Protein AF-A0A972Q2R7-F1 (afdb_monomer_lite)

Radius of gyration: 28.54 Å; chains: 1; bounding box: 65×52×114 Å

Structure (mmCIF, N/CA/C/O backbone):
data_AF-A0A972Q2R7-F1
#
_entry.id   AF-A0A972Q2R7-F1
#
loop_
_atom_site.group_PDB
_atom_site.id
_atom_site.type_symbol
_atom_site.label_atom_id
_atom_site.label_alt_id
_atom_site.label_comp_id
_atom_site.label_asym_id
_atom_site.label_entity_id
_atom_site.label_seq_id
_atom_site.pdbx_PDB_ins_code
_atom_site.Cartn_x
_atom_site.Cartn_y
_atom_site.Cartn_z
_atom_site.occupancy
_atom_site.B_iso_or_equiv
_atom_site.auth_seq_id
_atom_site.auth_comp_id
_atom_site.auth_asym_id
_atom_site.auth_atom_id
_atom_site.pdbx_PDB_model_num
ATOM 1 N N . MET A 1 1 ? -13.730 -16.156 85.324 1.00 36.38 1 MET A N 1
ATOM 2 C CA . MET A 1 1 ? -12.549 -16.805 85.939 1.00 36.38 1 MET A CA 1
ATOM 3 C C . MET A 1 1 ? -11.917 -17.749 84.919 1.00 36.38 1 MET A C 1
ATOM 5 O O . MET A 1 1 ? -12.618 -18.626 84.447 1.00 36.38 1 MET A O 1
ATOM 9 N N . ARG A 1 2 ? -10.617 -17.535 84.641 1.00 36.34 2 ARG A N 1
ATOM 10 C CA . ARG A 1 2 ? -9.625 -18.345 83.882 1.00 36.34 2 ARG A CA 1
ATOM 11 C C . ARG A 1 2 ? -9.894 -18.537 82.370 1.00 36.34 2 ARG A C 1
ATOM 13 O O . ARG A 1 2 ? -10.833 -19.217 82.005 1.00 36.34 2 ARG A O 1
ATOM 20 N N . SER A 1 3 ? -9.210 -17.846 81.446 1.00 35.78 3 SER A N 1
ATOM 21 C CA . SER A 1 3 ? -7.762 -17.798 81.109 1.00 35.78 3 SER A CA 1
ATOM 22 C C . SER A 1 3 ? -7.240 -19.063 80.413 1.00 35.78 3 SER A C 1
ATOM 24 O O . SER A 1 3 ? -7.027 -20.071 81.086 1.00 35.78 3 SER A O 1
ATOM 26 N N . ARG A 1 4 ? -6.983 -18.960 79.093 1.00 36.56 4 ARG A N 1
ATOM 27 C CA . ARG A 1 4 ? -5.687 -19.225 78.419 1.00 36.56 4 ARG A CA 1
ATOM 28 C C . ARG A 1 4 ? -5.773 -18.981 76.894 1.00 36.56 4 ARG A C 1
ATOM 30 O O . ARG A 1 4 ? -6.536 -19.644 76.203 1.00 36.56 4 ARG A O 1
ATOM 37 N N . SER A 1 5 ? -4.949 -18.055 76.396 1.00 39.94 5 SER A N 1
ATOM 38 C CA . SER A 1 5 ? -4.517 -17.907 74.987 1.00 39.94 5 SER A CA 1
ATOM 39 C C . SER A 1 5 ? -3.279 -18.806 74.714 1.00 39.94 5 SER A C 1
ATOM 41 O O . SER A 1 5 ? -2.846 -19.507 75.631 1.00 39.94 5 SER A O 1
ATOM 43 N N . PRO A 1 6 ? -2.562 -18.684 73.576 1.00 49.84 6 PRO A N 1
ATOM 44 C CA . PRO A 1 6 ? -2.890 -19.106 72.209 1.00 49.84 6 PRO A CA 1
ATOM 45 C C . PRO A 1 6 ? -1.860 -20.143 71.674 1.00 49.84 6 PRO A C 1
ATOM 47 O O . PRO A 1 6 ? -0.812 -20.364 72.281 1.00 49.84 6 PRO A O 1
ATOM 50 N N . ARG A 1 7 ? -2.089 -20.746 70.498 1.00 35.91 7 ARG A N 1
ATOM 51 C CA . ARG A 1 7 ? -1.003 -21.364 69.709 1.00 35.91 7 ARG A CA 1
ATOM 52 C C . ARG A 1 7 ? -0.967 -20.793 68.298 1.00 35.91 7 ARG A C 1
ATOM 54 O O . ARG A 1 7 ? -1.804 -21.115 67.463 1.00 35.91 7 ARG A O 1
ATOM 61 N N . CYS A 1 8 ? 0.057 -19.975 68.069 1.00 33.12 8 CYS A N 1
ATOM 62 C CA . CYS A 1 8 ? 0.656 -19.743 66.764 1.00 33.12 8 CYS A CA 1
ATOM 63 C C . CYS A 1 8 ? 1.106 -21.076 66.152 1.00 33.12 8 CYS A C 1
ATOM 65 O O . CYS A 1 8 ? 1.781 -21.865 66.813 1.00 33.12 8 CYS A O 1
ATOM 67 N N . SER A 1 9 ? 0.827 -21.271 64.868 1.00 38.34 9 SER A N 1
ATOM 68 C CA . SER A 1 9 ? 1.716 -22.020 63.980 1.00 38.34 9 SER A CA 1
ATOM 69 C C . SER A 1 9 ? 1.922 -21.172 62.729 1.00 38.34 9 SER A C 1
ATOM 71 O O . SER A 1 9 ? 0.984 -20.762 62.055 1.00 38.34 9 SER A O 1
ATOM 73 N N . PHE A 1 10 ? 3.181 -20.800 62.547 1.00 38.72 10 PHE A N 1
ATOM 74 C CA . PHE A 1 10 ? 3.729 -19.984 61.477 1.00 38.72 10 PHE A CA 1
ATOM 75 C C . PHE A 1 10 ? 4.232 -20.924 60.370 1.00 38.72 10 PHE A C 1
ATOM 77 O O . PHE A 1 10 ? 4.633 -22.045 60.677 1.00 38.72 10 PHE A O 1
ATOM 84 N N . LEU A 1 11 ? 4.328 -20.385 59.147 1.00 35.09 11 LEU A N 1
ATOM 85 C CA . LEU A 1 11 ? 5.112 -20.847 57.982 1.00 35.09 11 LEU A CA 1
ATOM 86 C C . LEU A 1 11 ? 4.334 -21.511 56.834 1.00 35.09 11 LEU A C 1
ATOM 88 O O . LEU A 1 11 ? 4.452 -22.700 56.569 1.00 35.09 11 LEU A O 1
ATOM 92 N N . GLY A 1 12 ? 3.680 -20.661 56.043 1.00 33.25 12 GLY A N 1
ATOM 93 C CA . GLY A 1 12 ? 3.692 -20.772 54.585 1.00 33.25 12 GLY A CA 1
ATOM 94 C C . GLY A 1 12 ? 4.152 -19.431 54.015 1.00 33.25 12 GLY A C 1
ATOM 95 O O . GLY A 1 12 ? 3.334 -18.543 53.804 1.00 33.25 12 GLY A O 1
ATOM 96 N N . ARG A 1 13 ? 5.470 -19.235 53.866 1.00 33.75 13 ARG A N 1
ATOM 97 C CA . ARG A 1 13 ? 6.046 -18.073 53.166 1.00 33.75 13 ARG A CA 1
ATOM 98 C C . ARG A 1 13 ? 5.592 -18.132 51.703 1.00 33.75 13 ARG A C 1
ATOM 100 O O . ARG A 1 13 ? 6.104 -18.957 50.958 1.00 33.75 13 ARG A O 1
ATOM 107 N N . SER A 1 14 ? 4.681 -17.256 51.292 1.00 40.09 14 SER A N 1
ATOM 108 C CA . SER A 1 14 ? 4.545 -16.877 49.885 1.00 40.09 14 SER A CA 1
ATOM 109 C C . SER A 1 14 ? 5.755 -16.015 49.525 1.00 40.09 14 SER A C 1
ATOM 111 O O . SER A 1 14 ? 5.941 -14.932 50.085 1.00 40.09 14 SER A O 1
ATOM 113 N N . THR A 1 15 ? 6.628 -16.525 48.664 1.00 42.31 15 THR A N 1
ATOM 114 C CA . THR A 1 15 ? 7.752 -15.773 48.103 1.00 42.31 15 THR A CA 1
ATOM 115 C C . THR A 1 15 ? 7.242 -14.611 47.233 1.00 42.31 15 THR A C 1
ATOM 117 O O . THR A 1 15 ? 6.219 -14.778 46.571 1.00 42.31 15 THR A O 1
ATOM 120 N N . PRO A 1 16 ? 7.919 -13.446 47.187 1.00 40.03 16 PRO A N 1
ATOM 121 C CA . PRO A 1 16 ? 7.468 -12.271 46.427 1.00 40.03 16 PRO A CA 1
ATOM 122 C C . PRO A 1 16 ? 7.697 -12.339 44.903 1.00 40.03 16 PRO A C 1
ATOM 124 O O . PRO A 1 16 ? 7.623 -11.304 44.249 1.00 40.03 16 PRO A O 1
ATOM 127 N N . ASP A 1 17 ? 7.977 -13.514 44.331 1.00 37.59 17 ASP A N 1
ATOM 128 C CA . ASP A 1 17 ? 8.494 -13.639 42.954 1.00 37.59 17 ASP A CA 1
ATOM 129 C C . ASP A 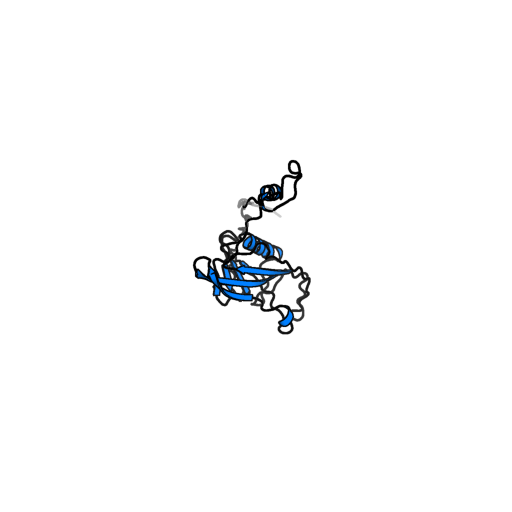1 17 ? 7.461 -14.069 41.895 1.00 37.59 17 ASP A C 1
ATOM 131 O O . ASP A 1 17 ? 7.791 -14.155 40.716 1.00 37.59 17 ASP A O 1
ATOM 135 N N . ASP A 1 18 ? 6.188 -14.254 42.253 1.00 39.09 18 ASP A N 1
ATOM 136 C CA . ASP A 1 18 ? 5.147 -14.667 41.289 1.00 39.09 18 ASP A CA 1
ATOM 137 C C . ASP A 1 18 ? 4.508 -13.503 40.500 1.00 39.09 18 ASP A C 1
ATOM 139 O O . ASP A 1 18 ? 3.507 -13.678 39.803 1.00 39.09 18 ASP A O 1
ATOM 143 N N . PHE A 1 19 ? 5.095 -12.301 40.554 1.00 40.66 19 PHE A N 1
ATOM 144 C CA . PHE A 1 19 ? 4.647 -11.136 39.779 1.00 40.66 19 PHE A CA 1
ATOM 145 C C . PHE A 1 19 ? 5.490 -10.883 38.520 1.00 40.66 19 PHE A C 1
ATOM 147 O O . PHE A 1 19 ? 5.598 -9.753 38.051 1.00 40.66 19 PHE A O 1
ATOM 154 N N . VAL A 1 20 ? 6.050 -11.926 37.905 1.00 44.12 20 VAL A N 1
ATOM 155 C CA . VAL A 1 20 ? 6.429 -11.838 36.489 1.00 44.12 20 VAL A CA 1
ATOM 156 C C . VAL A 1 20 ? 5.162 -12.083 35.682 1.00 44.12 20 VAL A C 1
ATOM 158 O O . VAL A 1 20 ? 4.867 -13.196 35.242 1.00 44.12 20 VAL A O 1
ATOM 161 N N . ARG A 1 21 ? 4.366 -11.016 35.519 1.00 42.62 21 ARG A N 1
ATOM 162 C CA . ARG A 1 21 ? 3.333 -10.964 34.485 1.00 42.62 21 ARG A CA 1
ATOM 163 C C . ARG A 1 21 ? 4.010 -11.364 33.184 1.00 42.62 21 ARG A C 1
ATOM 165 O O . ARG A 1 21 ? 4.831 -10.624 32.652 1.00 42.62 21 ARG A O 1
ATOM 172 N N . ARG A 1 22 ? 3.655 -12.552 32.697 1.00 37.41 22 ARG A N 1
ATOM 173 C CA . ARG A 1 22 ? 3.819 -12.930 31.302 1.00 37.41 22 ARG A CA 1
ATOM 174 C C . ARG A 1 22 ? 3.228 -11.786 30.493 1.00 37.41 22 ARG A C 1
ATOM 176 O O . ARG A 1 22 ? 2.008 -11.671 30.390 1.00 37.41 22 ARG A O 1
ATOM 183 N N . THR A 1 23 ? 4.085 -10.943 29.933 1.00 37.88 23 THR A N 1
ATOM 184 C CA . THR A 1 23 ? 3.770 -10.271 28.684 1.00 37.88 23 THR A CA 1
ATOM 185 C C . THR A 1 23 ? 3.569 -11.413 27.705 1.00 37.88 23 THR A C 1
ATOM 187 O O . THR A 1 23 ? 4.516 -11.943 27.131 1.00 37.88 23 THR A O 1
ATOM 190 N N . ILE A 1 24 ? 2.330 -11.901 27.625 1.00 39.91 24 ILE A N 1
ATOM 191 C CA . ILE A 1 24 ? 1.881 -12.626 26.455 1.00 39.91 24 ILE A CA 1
ATOM 192 C C . ILE A 1 24 ? 2.079 -11.587 25.364 1.00 39.91 24 ILE A C 1
ATOM 194 O O . ILE A 1 24 ? 1.311 -10.630 25.277 1.00 39.91 24 ILE A O 1
ATOM 198 N N . VAL A 1 25 ? 3.169 -11.722 24.611 1.00 40.91 25 VAL A N 1
ATOM 199 C CA . VAL A 1 25 ? 3.210 -11.224 23.247 1.00 40.91 25 VAL A CA 1
ATOM 200 C C . VAL A 1 25 ? 2.016 -11.924 22.623 1.00 40.91 25 VAL A C 1
ATOM 202 O O . VAL A 1 25 ? 2.081 -13.113 22.312 1.00 40.91 25 VAL A O 1
ATOM 205 N N . ARG A 1 26 ? 0.857 -11.257 22.617 1.00 37.78 26 ARG A N 1
ATOM 206 C CA . ARG A 1 26 ? -0.216 -11.660 21.731 1.00 37.78 26 ARG A CA 1
ATOM 207 C C . ARG A 1 26 ? 0.449 -11.519 20.376 1.00 37.78 26 ARG A C 1
ATOM 209 O O . ARG A 1 26 ? 0.760 -10.414 19.955 1.00 37.78 26 ARG A O 1
ATOM 216 N N . SER A 1 27 ? 0.805 -12.652 19.784 1.00 44.75 27 SER A N 1
ATOM 217 C CA . SER A 1 27 ? 0.868 -12.744 18.340 1.00 44.75 27 SER A CA 1
ATOM 218 C C . SER A 1 27 ? -0.522 -12.308 17.913 1.00 44.75 27 SER A C 1
ATOM 220 O O . SER A 1 27 ? -1.475 -13.083 18.059 1.00 44.75 27 SER A O 1
ATOM 222 N N . ASP A 1 28 ? -0.668 -11.024 17.599 1.00 54.81 28 ASP A N 1
ATOM 223 C CA . ASP A 1 28 ? -1.928 -10.520 17.099 1.00 54.81 28 ASP A CA 1
ATOM 224 C C . ASP A 1 28 ? -2.267 -11.416 15.905 1.00 54.81 28 ASP A C 1
ATOM 226 O O . ASP A 1 28 ? -1.392 -11.678 15.070 1.00 54.81 28 ASP A O 1
ATOM 230 N N . PRO A 1 29 ? -3.457 -12.039 15.897 1.00 63.69 29 PRO A N 1
ATOM 231 C CA . PRO A 1 29 ? -3.829 -12.920 14.806 1.00 63.69 29 PRO A CA 1
ATOM 232 C C . PRO A 1 29 ? -3.664 -12.146 13.499 1.00 63.69 29 PRO A C 1
ATOM 234 O O . PRO A 1 29 ? -3.954 -10.951 13.453 1.00 63.69 29 PRO A O 1
ATOM 237 N N . MET A 1 30 ? -3.153 -12.822 12.465 1.00 79.75 30 MET A N 1
ATOM 238 C CA . MET A 1 30 ? -2.932 -12.201 11.160 1.00 79.75 30 MET A CA 1
ATOM 239 C C . MET A 1 30 ? -4.169 -11.386 10.755 1.00 79.75 30 MET A C 1
ATOM 241 O O . MET A 1 30 ? -5.274 -11.940 10.784 1.00 79.75 30 MET A O 1
ATOM 245 N N . PRO A 1 31 ? -4.003 -10.103 10.386 1.00 87.81 31 PRO A N 1
ATOM 246 C CA . PRO A 1 31 ? -5.130 -9.229 10.102 1.00 87.81 31 PRO A CA 1
ATOM 247 C C . PRO A 1 31 ? -5.983 -9.818 8.978 1.00 87.81 31 PRO A C 1
ATOM 249 O O . PRO A 1 31 ? -5.479 -10.164 7.905 1.00 87.81 31 PRO A O 1
ATOM 252 N N . THR A 1 32 ? -7.286 -9.943 9.227 1.00 91.19 32 THR A N 1
ATOM 253 C CA . THR A 1 32 ? -8.227 -10.544 8.283 1.00 91.19 32 THR A CA 1
ATOM 254 C C . THR A 1 32 ? -8.877 -9.465 7.425 1.00 91.19 32 THR A C 1
ATOM 256 O O . THR A 1 32 ? -9.588 -8.589 7.919 1.00 91.19 32 THR A O 1
ATOM 259 N N . ILE A 1 33 ? -8.661 -9.536 6.109 1.00 91.50 33 ILE A N 1
ATOM 260 C CA . ILE A 1 33 ? -9.222 -8.571 5.154 1.00 91.50 33 ILE A CA 1
ATOM 261 C C . ILE A 1 33 ? -10.753 -8.639 5.145 1.00 91.50 33 ILE A C 1
ATOM 263 O O . ILE A 1 33 ? -11.355 -9.702 4.985 1.00 91.50 33 ILE A O 1
ATOM 267 N N . GLY A 1 34 ? -11.390 -7.476 5.251 1.00 85.94 34 GLY A N 1
ATOM 268 C CA . GLY A 1 34 ? -12.835 -7.309 5.347 1.00 85.94 34 GLY A CA 1
ATOM 269 C C . GLY A 1 34 ? -13.407 -7.563 6.741 1.00 85.94 34 GLY A C 1
ATOM 270 O O . GLY A 1 34 ? -14.627 -7.518 6.873 1.00 85.94 34 GLY A O 1
ATOM 271 N N . ILE A 1 35 ? -12.557 -7.832 7.739 1.00 88.25 35 ILE A N 1
ATOM 272 C CA . ILE A 1 35 ? -12.924 -7.868 9.159 1.00 88.25 35 ILE A CA 1
ATOM 273 C C . ILE A 1 35 ? -12.101 -6.824 9.903 1.00 88.25 35 ILE A C 1
ATOM 275 O O . ILE A 1 35 ? -12.684 -5.855 10.355 1.00 88.25 35 ILE A O 1
ATOM 279 N N . ASP A 1 36 ? -10.772 -6.967 9.932 1.00 90.31 36 ASP A N 1
ATOM 280 C CA . ASP A 1 36 ? -9.852 -6.106 10.695 1.00 90.31 36 ASP A CA 1
ATOM 281 C C . ASP A 1 36 ? -9.252 -4.963 9.856 1.00 90.31 36 ASP A C 1
ATOM 283 O O . ASP A 1 36 ? -8.707 -3.999 10.390 1.00 90.31 36 ASP A O 1
ATOM 287 N N . CYS A 1 37 ? -9.264 -5.095 8.527 1.00 91.81 37 CYS A N 1
ATOM 288 C CA . CYS A 1 37 ? -8.626 -4.156 7.600 1.00 91.81 37 CYS A CA 1
ATOM 289 C C . CYS A 1 37 ? -9.198 -4.275 6.180 1.00 91.81 37 CYS A C 1
ATOM 291 O O . CYS A 1 37 ? -9.856 -5.263 5.855 1.00 91.81 37 CYS A O 1
ATOM 293 N N . ASP A 1 38 ? -8.915 -3.305 5.309 1.00 90.75 38 ASP A N 1
ATOM 294 C CA . ASP A 1 38 ? -9.307 -3.355 3.891 1.00 90.75 38 ASP A CA 1
ATOM 295 C C . ASP A 1 38 ? -8.230 -3.997 3.010 1.00 90.75 38 ASP A C 1
ATOM 297 O O . ASP A 1 38 ? -8.529 -4.703 2.041 1.00 90.75 38 ASP A O 1
ATOM 301 N N . ILE A 1 39 ? -6.967 -3.739 3.347 1.00 93.56 39 ILE A N 1
ATOM 302 C CA . ILE A 1 39 ? -5.789 -4.279 2.670 1.00 93.56 39 ILE A CA 1
ATOM 303 C C . ILE A 1 39 ? -4.746 -4.697 3.694 1.00 93.56 39 ILE A C 1
ATOM 305 O O . ILE A 1 39 ? -4.742 -4.209 4.825 1.00 93.56 39 ILE A O 1
ATOM 309 N N . THR A 1 40 ? -3.807 -5.535 3.268 1.00 95.31 40 THR A N 1
ATOM 310 C CA . THR A 1 40 ? -2.576 -5.758 4.025 1.00 95.31 40 THR A CA 1
ATOM 311 C C . THR A 1 40 ? -1.349 -5.447 3.185 1.00 95.31 40 THR A C 1
ATOM 313 O O . THR A 1 40 ? -1.316 -5.694 1.975 1.00 95.31 40 THR A O 1
ATOM 316 N N . LEU A 1 41 ? -0.332 -4.892 3.838 1.00 94.50 41 LEU A N 1
ATOM 317 C CA . LEU A 1 41 ? 1.005 -4.733 3.281 1.00 94.50 41 LEU A CA 1
ATOM 318 C C . LEU A 1 41 ? 1.978 -5.600 4.068 1.00 94.50 41 LEU A C 1
ATOM 320 O O . LEU A 1 41 ? 1.890 -5.705 5.289 1.00 94.50 41 LEU A O 1
ATOM 324 N N . GLN A 1 42 ? 2.921 -6.208 3.363 1.00 95.19 42 GLN A N 1
ATOM 325 C CA . GLN A 1 42 ? 3.893 -7.117 3.950 1.00 95.19 42 GLN A CA 1
ATOM 326 C C . GLN A 1 42 ? 5.268 -6.889 3.328 1.00 95.19 42 GLN A C 1
ATOM 328 O O . GLN A 1 42 ? 5.391 -6.704 2.115 1.00 95.19 42 GLN A O 1
ATOM 333 N N . HIS A 1 43 ? 6.302 -6.947 4.162 1.00 94.06 43 HIS A N 1
ATOM 334 C CA . HIS A 1 43 ? 7.694 -6.987 3.733 1.00 94.06 43 HIS A CA 1
ATOM 335 C C . HIS A 1 43 ? 8.479 -7.952 4.642 1.00 94.06 43 HIS A C 1
ATOM 337 O O . HIS A 1 43 ? 8.307 -7.863 5.854 1.00 94.06 43 HIS A O 1
ATOM 343 N N . PRO A 1 44 ? 9.364 -8.831 4.124 1.00 93.31 44 PRO A N 1
ATOM 344 C CA . PRO A 1 44 ? 10.037 -9.868 4.925 1.00 93.31 44 PRO A CA 1
ATOM 345 C C . PRO A 1 44 ? 10.835 -9.354 6.132 1.00 93.31 44 PRO A C 1
ATOM 347 O O . PRO A 1 44 ? 10.972 -10.045 7.134 1.00 93.31 44 PRO A O 1
ATOM 350 N N . GLU A 1 45 ? 11.376 -8.141 6.028 1.00 92.06 45 GLU A N 1
ATOM 351 C CA . GLU A 1 45 ? 12.188 -7.523 7.086 1.00 92.06 45 GLU A CA 1
ATOM 352 C C . GLU A 1 45 ? 11.392 -6.662 8.075 1.00 92.06 45 GLU A C 1
ATOM 354 O O . GLU A 1 45 ? 11.969 -6.186 9.046 1.00 92.06 45 GLU A O 1
ATOM 359 N N . VAL A 1 46 ? 10.105 -6.411 7.819 1.00 90.62 46 VAL A N 1
ATOM 360 C CA . VAL A 1 46 ? 9.265 -5.553 8.667 1.00 90.62 46 VAL A CA 1
ATOM 361 C C . VAL A 1 46 ? 8.248 -6.422 9.381 1.00 90.62 46 VAL A C 1
ATOM 363 O O . VAL A 1 46 ? 7.689 -7.330 8.774 1.00 90.62 46 VAL A O 1
ATOM 366 N N . ASN A 1 47 ? 8.006 -6.158 10.666 1.00 90.81 47 ASN A N 1
ATOM 367 C CA . ASN A 1 47 ? 7.040 -6.914 11.468 1.00 90.81 47 ASN A CA 1
ATOM 368 C C . ASN A 1 47 ? 7.273 -8.444 11.415 1.00 90.81 47 ASN A C 1
ATOM 370 O O . ASN A 1 47 ? 6.331 -9.218 11.319 1.00 90.81 47 ASN A O 1
ATOM 374 N N . ASN A 1 48 ? 8.539 -8.885 11.410 1.00 90.00 48 ASN A N 1
ATOM 375 C CA . ASN A 1 48 ? 8.947 -10.293 11.233 1.00 90.00 48 ASN A CA 1
ATOM 376 C C . ASN A 1 48 ? 8.420 -10.967 9.950 1.00 90.00 48 ASN A C 1
ATOM 378 O O . ASN A 1 48 ? 8.339 -12.192 9.878 1.00 90.00 48 ASN A O 1
ATOM 382 N N . GLY A 1 49 ? 8.067 -10.176 8.937 1.00 88.75 49 GLY A N 1
ATOM 383 C CA . GLY A 1 49 ? 7.443 -10.671 7.721 1.00 88.75 49 GLY A CA 1
ATOM 384 C C . GLY A 1 49 ? 5.939 -10.892 7.843 1.00 88.75 49 GLY A C 1
ATOM 385 O O . GLY A 1 49 ? 5.347 -11.326 6.860 1.00 88.75 49 GLY A O 1
ATOM 386 N N . ASP A 1 50 ? 5.305 -10.588 8.977 1.00 92.94 50 ASP A N 1
ATOM 387 C CA . ASP A 1 50 ? 3.856 -10.708 9.131 1.00 92.94 50 ASP A CA 1
ATOM 388 C C . ASP A 1 50 ? 3.127 -9.529 8.459 1.00 92.94 50 ASP A C 1
ATOM 390 O O . ASP A 1 50 ? 3.579 -8.380 8.550 1.00 92.94 50 ASP A O 1
ATOM 394 N N . PRO A 1 51 ? 1.987 -9.777 7.785 1.00 93.62 51 PRO A N 1
ATOM 395 C CA . PRO A 1 51 ? 1.227 -8.724 7.127 1.00 93.62 51 PRO A CA 1
ATOM 396 C C . PRO A 1 51 ? 0.663 -7.719 8.135 1.00 93.62 51 PRO A C 1
ATOM 398 O O . PRO A 1 51 ? 0.121 -8.093 9.172 1.00 93.62 51 PRO A O 1
ATOM 401 N N . VAL A 1 52 ? 0.735 -6.436 7.785 1.00 94.06 52 VAL A N 1
ATOM 402 C CA . VAL A 1 52 ? 0.147 -5.329 8.544 1.00 94.06 52 VAL A CA 1
ATOM 403 C C . VAL A 1 52 ? -1.121 -4.868 7.833 1.00 94.06 52 VAL A C 1
ATOM 405 O O . VAL A 1 52 ? -1.099 -4.609 6.628 1.00 94.06 52 VAL A O 1
ATOM 4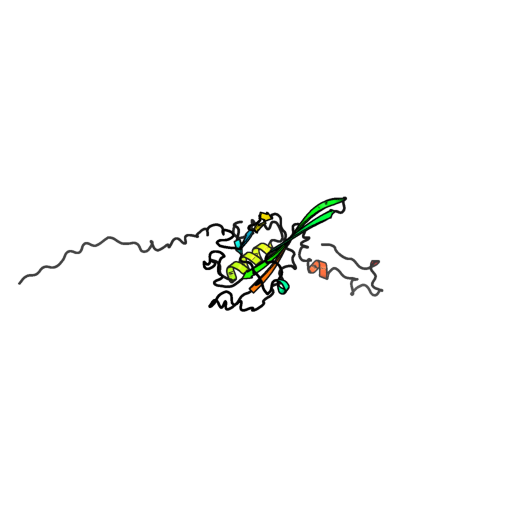08 N N . GLY A 1 53 ? -2.231 -4.801 8.568 1.00 93.38 53 GLY A N 1
ATOM 409 C CA . GLY A 1 53 ? -3.532 -4.386 8.051 1.00 93.38 53 GLY A CA 1
ATOM 410 C C . GLY A 1 53 ? -3.679 -2.870 8.023 1.00 93.38 53 GLY A C 1
ATOM 411 O O . GLY A 1 53 ? -3.302 -2.196 8.973 1.00 93.38 53 GLY A O 1
ATOM 412 N N . PHE A 1 54 ? -4.258 -2.346 6.946 1.00 92.69 54 PHE A N 1
ATOM 413 C CA . PHE A 1 54 ? -4.545 -0.924 6.790 1.00 92.69 54 PHE A CA 1
ATOM 414 C C . PHE A 1 54 ? -5.985 -0.698 6.332 1.00 92.69 54 PHE A C 1
ATOM 416 O O . PHE A 1 54 ? -6.564 -1.508 5.598 1.00 92.69 54 PHE A O 1
ATOM 423 N N . LEU A 1 55 ? -6.543 0.432 6.759 1.00 91.12 55 LEU A N 1
ATOM 424 C CA . LEU A 1 55 ? -7.851 0.919 6.340 1.00 91.12 55 LEU A CA 1
ATOM 425 C C . LEU A 1 55 ? -7.683 1.946 5.229 1.00 91.12 55 LEU A C 1
ATOM 427 O O . LEU A 1 55 ? -6.724 2.724 5.215 1.00 91.12 55 LEU A O 1
ATOM 431 N N . LEU A 1 56 ? -8.608 1.942 4.281 1.00 88.06 56 LEU A N 1
ATOM 432 C CA . LEU A 1 56 ? -8.550 2.837 3.140 1.00 88.06 56 LEU A CA 1
ATOM 433 C C . LEU A 1 56 ? -9.464 4.037 3.331 1.00 88.06 56 LEU A C 1
ATOM 435 O O . LEU A 1 56 ? -10.567 3.938 3.866 1.00 88.06 56 LEU A O 1
ATOM 439 N N . ALA A 1 57 ? -9.031 5.181 2.811 1.00 79.19 57 ALA A N 1
ATOM 440 C CA . ALA A 1 57 ? -9.909 6.328 2.668 1.00 79.19 57 ALA A CA 1
ATOM 441 C C . ALA A 1 57 ? -10.922 6.024 1.553 1.00 79.19 57 ALA A C 1
ATOM 443 O O . ALA A 1 57 ? -10.634 6.200 0.367 1.00 79.19 57 ALA A O 1
ATOM 444 N N . VAL A 1 58 ? -12.104 5.529 1.923 1.00 68.38 58 VAL A N 1
ATOM 445 C CA . VAL A 1 58 ? -13.211 5.346 0.980 1.00 68.38 58 VAL A CA 1
ATOM 446 C C . VAL A 1 58 ? -13.903 6.697 0.800 1.00 68.38 58 VAL A C 1
ATOM 448 O O . VAL A 1 58 ? -14.491 7.213 1.755 1.00 68.38 58 VAL A O 1
ATOM 451 N N . PRO A 1 59 ? -13.871 7.303 -0.397 1.00 57.00 59 PRO A N 1
ATOM 452 C CA . PRO A 1 59 ? -14.615 8.528 -0.607 1.00 57.00 59 PRO A CA 1
ATOM 453 C C . PRO A 1 59 ? -16.113 8.258 -0.569 1.00 57.00 59 PRO A C 1
ATOM 455 O O . PRO A 1 59 ? -16.593 7.221 -1.035 1.00 57.00 59 PRO A O 1
ATOM 458 N N . LYS A 1 60 ? -16.878 9.217 -0.038 1.00 51.59 60 LYS A N 1
ATOM 459 C CA . LYS A 1 60 ? -18.340 9.167 -0.121 1.00 51.59 60 LYS A CA 1
ATOM 460 C C . LYS A 1 60 ? -18.761 9.044 -1.585 1.00 51.59 60 LYS A C 1
ATOM 462 O O . LYS A 1 60 ? -18.153 9.636 -2.471 1.00 51.59 60 LYS A O 1
ATOM 467 N N . ILE A 1 61 ? -19.869 8.342 -1.826 1.00 46.94 61 ILE A N 1
ATOM 468 C CA . ILE A 1 61 ? -20.471 8.171 -3.162 1.00 46.94 61 ILE A CA 1
ATOM 469 C C . ILE A 1 61 ? -20.714 9.529 -3.856 1.00 46.94 61 ILE A C 1
ATOM 471 O O . ILE A 1 61 ? -20.621 9.627 -5.077 1.00 46.94 61 ILE A O 1
ATOM 475 N N . GLN A 1 62 ? -20.972 10.596 -3.092 1.00 42.28 62 GLN A N 1
ATOM 476 C CA . GLN A 1 62 ? -21.137 11.956 -3.623 1.00 42.28 62 GLN A CA 1
ATOM 477 C C . GLN A 1 62 ? -19.811 12.640 -4.018 1.00 42.28 62 GLN A C 1
ATOM 479 O O . GLN A 1 62 ? -19.825 13.500 -4.896 1.00 42.28 62 GLN A O 1
ATOM 484 N N . ASP A 1 63 ? -18.674 12.199 -3.472 1.00 52.12 63 ASP A N 1
ATOM 485 C CA . ASP A 1 63 ? -17.337 12.785 -3.665 1.00 52.12 63 ASP A CA 1
ATOM 486 C C . ASP A 1 63 ? -16.407 11.926 -4.543 1.00 52.12 63 ASP A C 1
ATOM 488 O O . ASP A 1 63 ? -15.224 12.237 -4.700 1.00 52.12 63 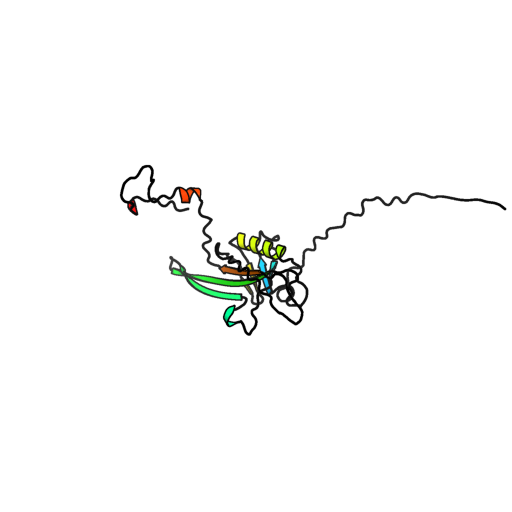ASP A O 1
ATOM 492 N N . LEU A 1 64 ? -16.934 10.871 -5.182 1.00 48.94 64 LEU A N 1
ATOM 493 C CA . LEU A 1 64 ? -16.190 10.000 -6.109 1.00 48.94 64 LEU A CA 1
ATOM 494 C C . LEU A 1 64 ? -15.472 10.780 -7.226 1.00 48.94 64 LEU A C 1
ATOM 496 O O . LEU A 1 64 ? -14.420 10.352 -7.697 1.00 48.94 64 LEU A O 1
ATOM 500 N N . LYS A 1 65 ? -16.005 11.944 -7.626 1.00 49.16 65 LYS A N 1
ATOM 501 C CA . LYS A 1 65 ? -15.372 12.832 -8.617 1.00 49.16 65 LYS A CA 1
ATOM 502 C C . LYS A 1 65 ? -14.104 13.526 -8.109 1.00 49.16 65 LYS A C 1
ATOM 504 O O . LYS A 1 65 ? -13.270 13.886 -8.932 1.00 49.16 65 LYS A O 1
ATOM 509 N N . SER A 1 66 ? -13.961 13.717 -6.799 1.00 49.38 66 SER A N 1
ATOM 510 C CA . SER A 1 66 ? -12.854 14.474 -6.197 1.00 49.38 66 SER A CA 1
ATOM 511 C C . SER A 1 66 ? -11.726 13.578 -5.677 1.00 49.38 66 SER A C 1
ATOM 513 O O . SER A 1 66 ? -10.581 14.019 -5.623 1.00 49.38 66 SER A O 1
ATOM 515 N N . TYR A 1 67 ? -12.026 12.325 -5.315 1.00 48.97 67 TYR A N 1
ATOM 516 C CA . TYR A 1 67 ? -11.075 11.445 -4.618 1.00 48.97 67 TYR A CA 1
ATOM 517 C C . TYR A 1 67 ? -10.654 10.191 -5.401 1.00 48.97 67 TYR A C 1
ATOM 519 O O . TYR A 1 67 ? -9.607 9.626 -5.089 1.00 48.97 67 TYR A O 1
ATOM 527 N N . GLY A 1 68 ? -11.389 9.786 -6.446 1.00 56.25 68 GLY A N 1
ATOM 528 C CA . GLY A 1 68 ? -11.077 8.572 -7.213 1.00 56.25 68 GLY A CA 1
ATOM 529 C C . GLY A 1 68 ? -11.357 7.272 -6.437 1.00 56.25 68 GLY A C 1
ATOM 530 O O . GLY A 1 68 ? -11.992 7.305 -5.387 1.00 56.25 68 GLY A O 1
ATOM 531 N N . PRO A 1 69 ? -10.961 6.098 -6.955 1.00 63.50 69 PRO A N 1
ATOM 532 C CA . PRO A 1 69 ? -11.159 4.824 -6.263 1.00 63.50 69 PRO A CA 1
ATOM 533 C C . PRO A 1 69 ? -10.179 4.655 -5.084 1.00 63.50 69 PRO A C 1
ATOM 535 O O . PRO A 1 69 ? -9.032 5.090 -5.161 1.00 63.50 69 PRO A O 1
ATOM 538 N N . ALA A 1 70 ? -10.610 3.979 -4.010 1.00 73.38 70 ALA A N 1
ATOM 539 C CA . ALA A 1 70 ? -9.790 3.731 -2.811 1.00 73.38 70 ALA A CA 1
ATOM 540 C C . ALA A 1 70 ? -8.520 2.900 -3.106 1.00 73.38 70 ALA A C 1
ATOM 542 O O . ALA A 1 70 ? -7.467 3.111 -2.500 1.00 73.38 70 ALA A O 1
ATOM 543 N N . ILE A 1 71 ? -8.629 1.989 -4.079 1.00 84.00 71 ILE A N 1
ATOM 544 C CA . ILE A 1 71 ? -7.524 1.267 -4.714 1.00 84.00 71 ILE A CA 1
ATOM 545 C C . ILE A 1 71 ? -7.690 1.420 -6.227 1.00 84.00 71 ILE A C 1
ATOM 547 O O . ILE A 1 71 ? -8.762 1.133 -6.761 1.00 84.00 71 ILE A O 1
ATOM 551 N N . SER A 1 72 ? -6.629 1.811 -6.924 1.00 87.44 72 SER A N 1
ATOM 552 C CA . SER A 1 72 ? -6.536 1.756 -8.384 1.00 87.44 72 SER A CA 1
ATOM 553 C C . SER A 1 72 ? -5.407 0.812 -8.771 1.00 87.44 72 SER A C 1
ATOM 555 O O . SER A 1 72 ? -4.267 1.039 -8.371 1.00 87.44 72 SER A O 1
ATOM 557 N N . ILE A 1 73 ? -5.707 -0.232 -9.543 1.00 88.56 73 ILE A N 1
ATOM 558 C CA . ILE A 1 73 ? -4.698 -1.130 -10.117 1.00 88.56 73 ILE A CA 1
ATOM 559 C C . ILE A 1 73 ? -4.717 -0.943 -11.630 1.00 88.56 73 ILE A C 1
ATOM 561 O O . ILE A 1 73 ? -5.758 -1.101 -12.266 1.00 88.56 73 ILE A O 1
ATOM 565 N N . GLN A 1 74 ? -3.567 -0.606 -12.194 1.00 90.31 74 GLN A N 1
ATOM 566 C CA . GLN A 1 74 ? -3.352 -0.424 -13.623 1.00 90.31 74 GLN A CA 1
ATOM 567 C C . GLN A 1 74 ? -2.305 -1.427 -14.097 1.00 90.31 74 GLN A C 1
ATOM 569 O O . GLN A 1 74 ? -1.314 -1.665 -13.406 1.00 90.31 74 GLN A O 1
ATOM 574 N N . TYR A 1 75 ? -2.541 -2.011 -15.268 1.00 89.38 75 TYR A N 1
ATOM 575 C CA . TYR A 1 75 ? -1.614 -2.919 -15.931 1.00 89.38 75 TYR A CA 1
ATOM 576 C C . TYR A 1 75 ? -1.165 -2.279 -17.237 1.00 89.38 75 TYR A C 1
ATOM 578 O O . TYR A 1 75 ? -1.999 -1.826 -18.022 1.00 89.38 75 TYR A O 1
ATOM 586 N N . GLU A 1 76 ? 0.137 -2.262 -17.468 1.00 89.06 76 GLU A N 1
ATOM 587 C CA . GLU A 1 76 ? 0.751 -1.771 -18.693 1.00 89.06 76 GLU A CA 1
ATOM 588 C C . GLU A 1 76 ? 1.709 -2.830 -19.222 1.00 89.06 76 GLU A C 1
ATOM 590 O O . GLU A 1 76 ? 2.482 -3.398 -18.460 1.00 89.06 76 GLU A O 1
ATOM 595 N N . THR A 1 77 ? 1.696 -3.078 -20.527 1.00 87.44 77 THR A N 1
ATOM 596 C CA . THR A 1 77 ? 2.689 -3.942 -21.170 1.00 87.44 77 THR A CA 1
ATOM 597 C C . THR A 1 77 ? 3.616 -3.055 -21.986 1.00 87.44 77 THR A C 1
ATOM 599 O O . THR A 1 77 ? 3.185 -2.420 -22.949 1.00 87.44 77 THR A O 1
ATOM 602 N N . LEU A 1 78 ? 4.890 -2.988 -21.601 1.00 82.38 78 LEU A N 1
ATOM 603 C CA . LEU A 1 78 ? 5.910 -2.223 -22.318 1.00 82.38 78 LEU A CA 1
ATOM 604 C C . LEU A 1 78 ? 6.938 -3.171 -22.923 1.00 82.38 78 LEU A C 1
ATOM 606 O O . LEU A 1 78 ? 7.380 -4.105 -22.265 1.00 82.38 78 LEU A O 1
ATOM 610 N N . GLN A 1 79 ? 7.358 -2.899 -24.156 1.00 83.25 79 GLN A N 1
ATOM 611 C CA . GLN A 1 79 ? 8.533 -3.561 -24.717 1.00 83.25 79 GLN A CA 1
ATOM 612 C C . GLN A 1 79 ? 9.793 -2.993 -24.067 1.00 83.25 79 GLN A C 1
ATOM 614 O O . GLN A 1 79 ? 9.924 -1.776 -23.893 1.00 83.25 79 GLN A O 1
ATOM 619 N N . ASP A 1 80 ? 10.708 -3.869 -23.678 1.00 77.31 80 ASP A N 1
ATOM 620 C CA . ASP A 1 80 ? 12.023 -3.463 -23.215 1.00 77.31 80 ASP A CA 1
ATOM 621 C C . ASP A 1 80 ? 12.974 -3.145 -24.380 1.00 77.31 80 ASP A C 1
ATOM 623 O O . ASP A 1 80 ? 12.614 -3.204 -25.557 1.00 77.31 80 ASP A O 1
ATOM 627 N N . ALA A 1 81 ? 14.210 -2.764 -24.050 1.00 74.56 81 ALA A N 1
ATOM 628 C CA . ALA A 1 81 ? 15.218 -2.398 -25.044 1.00 74.56 81 ALA A CA 1
ATOM 629 C C . ALA A 1 81 ? 15.645 -3.569 -25.954 1.00 74.56 81 ALA A C 1
ATOM 631 O O . ALA A 1 81 ? 16.278 -3.331 -26.981 1.00 74.56 81 ALA A O 1
ATOM 632 N N . LEU A 1 82 ? 15.323 -4.810 -25.577 1.00 79.06 82 LEU A N 1
ATOM 633 C CA . LEU A 1 82 ? 15.611 -6.030 -26.331 1.00 79.06 82 LEU A CA 1
ATOM 634 C C . LEU A 1 82 ? 14.393 -6.500 -27.149 1.00 79.06 82 LEU A C 1
ATOM 636 O O . LEU A 1 82 ? 14.524 -7.417 -27.958 1.00 79.06 82 LEU A O 1
ATOM 640 N N . GLY A 1 83 ? 13.245 -5.827 -27.005 1.00 79.06 83 GLY A N 1
ATOM 641 C CA . GLY A 1 83 ? 11.996 -6.132 -27.699 1.00 79.06 83 GLY A CA 1
ATOM 642 C C . GLY A 1 83 ? 11.084 -7.103 -26.948 1.00 79.06 83 GLY A C 1
ATOM 643 O O . GLY A 1 83 ? 10.023 -7.449 -27.473 1.00 79.06 83 GLY A O 1
ATOM 644 N N . ASP A 1 84 ? 11.450 -7.516 -25.733 1.00 84.38 84 ASP A N 1
ATOM 645 C CA . ASP A 1 84 ? 10.640 -8.417 -24.919 1.00 84.38 84 ASP A CA 1
ATOM 646 C C . ASP A 1 84 ? 9.520 -7.644 -24.214 1.00 84.38 84 ASP A C 1
ATOM 648 O O . ASP A 1 84 ? 9.710 -6.539 -23.698 1.00 84.38 84 ASP A O 1
ATOM 652 N N . ALA A 1 85 ? 8.317 -8.220 -24.197 1.00 84.19 85 ALA A N 1
ATOM 653 C CA . ALA A 1 85 ? 7.172 -7.628 -23.518 1.00 84.19 85 ALA A CA 1
ATOM 654 C C . ALA A 1 85 ? 7.303 -7.813 -21.998 1.00 84.19 85 ALA A C 1
ATOM 656 O O . ALA A 1 85 ? 7.408 -8.936 -21.508 1.00 84.19 85 ALA A O 1
ATOM 657 N N . GLN A 1 86 ? 7.262 -6.710 -21.255 1.00 83.19 86 GLN A N 1
ATOM 658 C CA . GLN A 1 86 ? 7.244 -6.697 -19.798 1.00 83.19 86 GLN A CA 1
ATOM 659 C C . GLN A 1 86 ? 5.910 -6.158 -19.294 1.00 83.19 86 GLN A C 1
ATOM 661 O O . GLN A 1 86 ? 5.531 -5.026 -19.606 1.00 83.19 86 GLN A O 1
ATOM 666 N N . ASP A 1 87 ? 5.235 -6.954 -18.469 1.00 87.62 87 ASP A N 1
ATOM 667 C CA . ASP A 1 87 ? 4.026 -6.536 -17.772 1.00 87.62 87 ASP A CA 1
ATOM 668 C C . ASP A 1 87 ? 4.378 -5.762 -16.501 1.00 87.62 87 ASP A C 1
ATOM 670 O O . ASP A 1 87 ? 5.145 -6.200 -15.636 1.00 87.62 87 ASP A O 1
ATOM 674 N N . ILE A 1 88 ? 3.787 -4.584 -16.385 1.00 88.38 88 ILE A N 1
ATOM 675 C CA . ILE A 1 88 ? 3.991 -3.638 -15.307 1.00 88.38 88 ILE A CA 1
ATOM 676 C C . ILE A 1 88 ? 2.662 -3.431 -14.611 1.00 88.38 88 ILE A C 1
ATOM 678 O O . ILE A 1 88 ? 1.647 -3.142 -15.237 1.00 88.38 88 ILE A O 1
ATOM 682 N N . LEU A 1 89 ? 2.680 -3.549 -13.292 1.00 90.38 89 LEU A N 1
ATOM 683 C CA . LEU A 1 89 ? 1.541 -3.244 -12.447 1.00 90.38 89 LEU A CA 1
ATOM 684 C C . LEU A 1 89 ? 1.816 -1.928 -11.728 1.00 90.38 89 LEU A C 1
ATOM 686 O O . LEU A 1 89 ? 2.898 -1.748 -11.176 1.00 90.38 89 LEU A O 1
ATOM 690 N N . HIS A 1 90 ? 0.836 -1.031 -11.709 1.00 89.06 90 HIS A N 1
ATOM 691 C CA . HIS A 1 90 ? 0.805 0.167 -10.876 1.00 89.06 90 HIS A CA 1
ATOM 692 C C . HIS A 1 90 ? -0.387 0.072 -9.922 1.00 89.06 90 HIS A C 1
ATOM 694 O O . HIS A 1 90 ? -1.532 0.011 -10.359 1.00 89.06 90 HIS A O 1
ATOM 700 N N . ALA A 1 91 ? -0.126 0.051 -8.620 1.00 89.50 91 ALA A N 1
ATOM 701 C CA . ALA A 1 91 ? -1.135 0.043 -7.571 1.00 89.50 91 ALA A CA 1
ATOM 702 C C . ALA A 1 91 ? -1.087 1.367 -6.808 1.00 89.50 91 ALA A C 1
ATOM 704 O O . ALA A 1 91 ? -0.097 1.673 -6.148 1.00 89.50 91 ALA A O 1
ATOM 705 N N . TYR A 1 92 ? -2.163 2.139 -6.884 1.00 87.38 92 TYR A N 1
ATOM 706 C CA . TYR A 1 92 ? -2.362 3.361 -6.117 1.00 87.38 92 TYR A CA 1
ATOM 707 C C . TYR A 1 92 ? -3.359 3.078 -5.002 1.00 87.38 92 TYR A C 1
ATOM 709 O O . TYR A 1 92 ? -4.480 2.646 -5.270 1.00 87.38 92 TYR A O 1
ATOM 717 N N . VAL A 1 93 ? -2.963 3.326 -3.760 1.00 86.94 93 VAL A N 1
ATOM 718 C CA . VAL A 1 93 ? -3.805 3.137 -2.578 1.00 86.94 93 VAL A CA 1
ATOM 719 C C . VAL A 1 93 ? -3.773 4.389 -1.719 1.00 86.94 93 VAL A C 1
ATOM 721 O O . VAL A 1 93 ? -2.754 5.071 -1.630 1.00 86.94 93 VAL A O 1
ATOM 724 N N . THR A 1 94 ? -4.900 4.703 -1.093 1.00 84.69 94 THR A N 1
ATOM 725 C CA . THR A 1 94 ? -5.010 5.846 -0.186 1.00 84.69 94 THR A CA 1
ATOM 726 C C . THR A 1 94 ? -5.349 5.333 1.207 1.00 84.69 94 THR A C 1
ATOM 728 O O . THR A 1 94 ? -6.477 4.912 1.453 1.00 84.69 94 THR A O 1
ATOM 731 N N . ILE A 1 95 ? -4.360 5.330 2.098 1.00 86.94 95 ILE A N 1
ATOM 732 C CA . ILE A 1 95 ? -4.452 4.759 3.444 1.00 86.94 95 ILE A CA 1
ATOM 733 C C . ILE A 1 95 ? -4.909 5.829 4.432 1.00 86.94 95 ILE A C 1
ATOM 735 O O . ILE A 1 95 ? -4.424 6.962 4.400 1.00 86.94 95 ILE A O 1
ATOM 739 N N . LEU A 1 96 ? -5.832 5.447 5.309 1.00 87.75 96 LEU A N 1
ATOM 740 C CA . LEU A 1 96 ? -6.346 6.262 6.398 1.00 87.75 96 LEU A CA 1
ATOM 741 C C . LEU A 1 96 ? -5.564 5.971 7.682 1.00 87.75 96 LEU A C 1
ATOM 743 O O . LEU A 1 96 ? -5.386 4.812 8.054 1.00 87.75 96 LEU A O 1
ATOM 747 N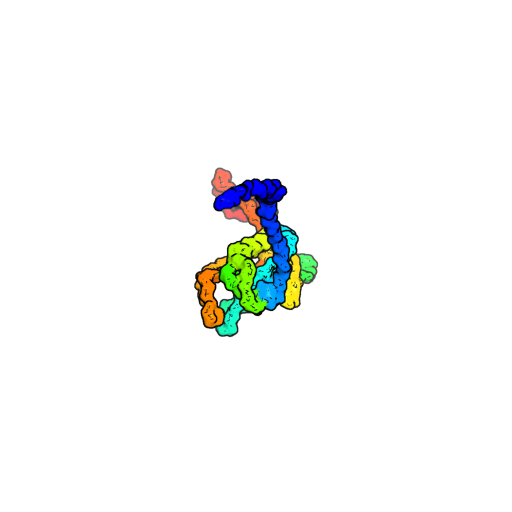 N . ILE A 1 97 ? -5.121 7.018 8.373 1.00 86.19 97 ILE A N 1
ATOM 748 C CA . ILE A 1 97 ? -4.413 6.918 9.650 1.00 86.19 97 ILE A CA 1
ATOM 749 C C . ILE A 1 97 ? -5.095 7.847 10.649 1.00 86.19 97 ILE A C 1
ATOM 751 O O . ILE A 1 97 ? -5.131 9.059 10.458 1.00 86.19 97 ILE A O 1
ATOM 755 N N . ALA A 1 98 ? -5.629 7.278 11.723 1.00 86.06 98 ALA A N 1
ATOM 756 C CA . ALA A 1 98 ? -6.183 8.012 12.853 1.00 86.06 98 ALA A CA 1
ATOM 757 C C . ALA A 1 98 ? -6.241 7.099 14.080 1.00 86.06 98 ALA A C 1
ATOM 759 O O . ALA A 1 98 ? -6.094 5.882 13.966 1.00 86.06 98 ALA A O 1
ATOM 760 N N . ASP A 1 99 ? -6.470 7.674 15.254 1.00 85.88 99 ASP A N 1
ATOM 761 C CA . ASP A 1 99 ? -6.779 6.882 16.440 1.00 85.88 99 ASP A CA 1
ATOM 762 C C . ASP A 1 99 ? -8.262 6.490 16.460 1.00 85.88 99 ASP A C 1
ATOM 764 O O . ASP A 1 99 ? -9.124 7.211 15.954 1.00 85.88 99 ASP A O 1
ATOM 768 N N . ASN A 1 100 ? -8.558 5.343 17.079 1.00 84.69 100 ASN A N 1
ATOM 769 C CA . ASN A 1 100 ? -9.907 4.779 17.215 1.00 84.69 100 ASN A CA 1
ATOM 770 C C . ASN A 1 100 ? -10.629 4.516 15.881 1.00 84.69 100 ASN A C 1
ATOM 772 O O . ASN A 1 100 ? -11.862 4.563 15.835 1.00 84.69 100 ASN A O 1
ATOM 776 N N . LEU A 1 101 ? -9.890 4.265 14.791 1.00 85.38 101 LEU A N 1
ATOM 777 C CA . LEU A 1 101 ? -10.492 3.915 13.501 1.00 85.38 101 LEU A CA 1
ATOM 778 C C . LEU A 1 101 ? -11.456 2.734 13.646 1.00 85.38 101 LEU A C 1
ATOM 780 O O . LEU A 1 101 ? -11.234 1.852 14.468 1.00 85.38 101 LEU A O 1
ATOM 784 N N . GLN A 1 102 ? -12.531 2.723 12.865 1.00 87.00 102 GLN A N 1
ATOM 785 C CA . GLN A 1 102 ? -13.438 1.583 12.812 1.00 87.00 102 GLN A CA 1
ATOM 786 C C . GLN A 1 102 ? -13.016 0.626 11.707 1.00 87.00 102 GLN A C 1
ATOM 788 O O . GLN A 1 102 ? -12.765 1.025 10.571 1.00 87.00 102 GLN A O 1
ATOM 793 N N . ASN A 1 103 ? -12.971 -0.646 12.066 1.00 88.38 103 ASN A N 1
ATOM 794 C CA . ASN A 1 103 ? -12.759 -1.750 11.157 1.00 88.38 103 ASN A CA 1
ATOM 795 C C . ASN A 1 103 ? -14.009 -2.007 10.291 1.00 88.38 103 ASN A C 1
ATOM 797 O O . ASN A 1 103 ? -15.112 -1.595 10.665 1.00 88.38 103 ASN A O 1
ATOM 801 N N . PRO A 1 104 ? -13.886 -2.737 9.166 1.00 86.19 104 PRO A N 1
ATOM 802 C CA . PRO A 1 104 ? -15.031 -3.118 8.337 1.00 86.19 104 PRO A CA 1
ATOM 803 C C . PRO A 1 104 ? -16.135 -3.896 9.071 1.00 86.19 104 PRO A C 1
ATOM 805 O O . PRO A 1 104 ? -17.294 -3.837 8.663 1.00 86.19 104 PRO A O 1
ATOM 808 N N . ASP A 1 105 ? -15.800 -4.619 10.143 1.00 85.69 105 ASP A N 1
ATOM 809 C CA . ASP A 1 105 ? -16.769 -5.317 10.999 1.00 85.69 105 ASP A CA 1
ATOM 810 C C . ASP A 1 105 ? -17.441 -4.410 12.056 1.00 85.69 105 ASP A C 1
ATOM 812 O O . ASP A 1 105 ? -18.327 -4.857 12.787 1.00 85.69 105 ASP A O 1
ATOM 816 N N . GLY A 1 106 ? -17.039 -3.136 12.128 1.00 81.81 106 GLY A N 1
ATOM 817 C CA . GLY A 1 106 ? -17.516 -2.135 13.082 1.00 81.81 106 GLY A CA 1
ATOM 818 C C . GLY A 1 106 ? -16.772 -2.113 14.422 1.00 81.81 106 GLY A C 1
ATOM 819 O O . GLY A 1 106 ? -17.067 -1.262 15.263 1.00 81.81 106 GLY A O 1
ATOM 820 N N . SER A 1 107 ? -15.813 -3.016 14.649 1.00 88.25 107 SER A N 1
ATOM 821 C CA . SER A 1 107 ? -14.947 -2.988 15.833 1.00 88.25 107 SER A CA 1
ATOM 822 C C . SER A 1 107 ? -13.934 -1.836 15.772 1.00 88.25 107 SER A C 1
ATOM 824 O O . SER A 1 107 ? -13.721 -1.225 14.726 1.00 88.25 107 SER A O 1
ATOM 826 N N . ILE A 1 108 ? -13.310 -1.505 16.907 1.00 88.06 108 ILE A N 1
ATOM 827 C CA . ILE A 1 108 ? -12.237 -0.503 16.940 1.00 88.06 108 ILE A CA 1
ATOM 828 C C . ILE A 1 108 ? -10.932 -1.141 16.468 1.00 88.06 108 ILE A C 1
ATOM 830 O O . ILE A 1 108 ? -10.538 -2.204 16.953 1.00 88.06 108 ILE A O 1
ATOM 834 N N . HIS A 1 109 ? -10.252 -0.460 15.553 1.00 89.06 109 HIS A N 1
ATOM 835 C CA . HIS A 1 109 ? -8.961 -0.846 15.021 1.00 89.06 109 HIS A CA 1
ATOM 836 C C . HIS A 1 109 ? -7.934 -0.960 16.149 1.00 89.06 109 HIS A C 1
ATOM 838 O O . HIS A 1 109 ? -7.805 -0.074 16.995 1.00 89.06 109 HIS A O 1
ATOM 844 N N . ALA A 1 110 ? -7.210 -2.078 16.172 1.00 89.19 110 ALA A N 1
ATOM 845 C CA . ALA A 1 110 ? -6.331 -2.418 17.286 1.00 89.19 110 ALA A CA 1
ATOM 846 C C . ALA A 1 110 ? -5.085 -1.517 17.368 1.00 89.19 110 ALA A C 1
ATOM 848 O O . ALA A 1 110 ? -4.532 -1.326 18.452 1.00 89.19 110 ALA A O 1
ATOM 849 N N . GLN A 1 111 ? -4.630 -0.981 16.233 1.00 89.88 111 GLN A N 1
ATOM 850 C CA . GLN A 1 111 ? -3.415 -0.174 16.147 1.00 89.88 111 GLN A CA 1
ATOM 851 C C . GLN A 1 111 ? -3.709 1.319 16.339 1.00 89.88 111 GLN A C 1
ATOM 853 O O . GLN A 1 111 ? -4.717 1.837 15.863 1.00 89.88 111 GLN A O 1
ATOM 858 N N . SER A 1 112 ? -2.792 2.028 17.003 1.00 90.56 112 SER A N 1
ATOM 859 C CA . SER A 1 112 ? -2.829 3.493 17.080 1.00 90.56 112 SER A CA 1
ATOM 860 C C . SER A 1 112 ? -2.363 4.137 15.773 1.00 90.56 112 SER A C 1
ATOM 862 O O . SER A 1 112 ? -1.634 3.522 14.987 1.00 90.56 112 SER A O 1
ATOM 864 N N . ALA A 1 113 ? -2.698 5.413 15.577 1.00 88.31 113 ALA A N 1
ATOM 865 C CA . ALA A 1 113 ? -2.230 6.218 14.449 1.00 88.31 113 ALA A CA 1
ATOM 866 C C . ALA A 1 113 ? -0.701 6.169 14.297 1.00 88.31 113 ALA A C 1
ATOM 868 O O . ALA A 1 113 ? -0.167 5.991 13.201 1.00 88.31 113 ALA A O 1
ATOM 869 N N . VAL A 1 114 ? 0.011 6.278 15.422 1.00 89.44 114 VAL A N 1
ATOM 870 C CA . VAL A 1 114 ? 1.480 6.258 15.465 1.00 89.44 114 VAL A CA 1
ATOM 871 C C . VAL A 1 114 ? 2.032 4.902 15.027 1.00 89.44 114 VAL A C 1
ATOM 873 O O . VAL A 1 114 ? 2.996 4.858 14.258 1.00 89.44 114 VAL A O 1
ATOM 876 N N . ALA A 1 115 ? 1.428 3.801 15.482 1.00 91.12 115 ALA A N 1
ATOM 877 C CA . ALA A 1 115 ? 1.852 2.457 15.105 1.00 91.12 115 ALA A CA 1
ATOM 878 C C . ALA A 1 115 ? 1.631 2.210 13.605 1.00 91.12 115 ALA A C 1
ATOM 880 O O . ALA A 1 115 ? 2.572 1.825 12.911 1.00 91.12 115 ALA A O 1
ATOM 881 N N . MET A 1 116 ? 0.438 2.530 13.087 1.00 90.62 116 MET A N 1
ATOM 882 C CA . MET A 1 116 ? 0.122 2.406 11.658 1.00 90.62 116 MET A CA 1
ATOM 883 C C . MET A 1 116 ? 1.098 3.202 10.788 1.00 90.62 116 MET A C 1
ATOM 885 O O . MET A 1 116 ? 1.658 2.665 9.832 1.00 90.62 116 MET A O 1
ATOM 889 N N . ARG A 1 117 ? 1.363 4.468 11.143 1.00 88.69 117 ARG A N 1
ATOM 890 C CA . ARG A 1 117 ? 2.315 5.315 10.410 1.00 88.69 117 ARG A CA 1
ATOM 891 C C . ARG A 1 117 ? 3.722 4.725 10.425 1.00 88.69 117 ARG A C 1
ATOM 893 O O . ARG A 1 117 ? 4.385 4.712 9.391 1.00 88.69 117 ARG A O 1
ATOM 900 N N . THR A 1 118 ? 4.169 4.232 11.578 1.00 89.88 118 THR A N 1
ATOM 901 C CA . THR A 1 118 ? 5.507 3.644 11.730 1.00 89.88 118 THR A CA 1
ATOM 902 C C . THR A 1 118 ? 5.666 2.427 10.824 1.00 89.88 118 THR A C 1
ATOM 904 O O . THR A 1 118 ? 6.592 2.405 10.019 1.00 89.88 118 THR A O 1
ATOM 907 N N . TYR A 1 119 ? 4.727 1.477 10.869 1.00 91.81 119 TYR A N 1
ATOM 908 C CA . TYR A 1 119 ? 4.768 0.296 10.005 1.00 91.81 119 TYR A CA 1
ATOM 909 C C . TYR A 1 119 ? 4.695 0.653 8.523 1.00 91.81 119 TYR A C 1
ATOM 911 O O . TYR A 1 119 ? 5.440 0.098 7.719 1.00 91.81 119 TYR A O 1
ATOM 919 N N . LEU A 1 120 ? 3.825 1.594 8.151 1.00 90.38 120 LEU A N 1
ATOM 920 C CA . LEU A 1 120 ? 3.683 2.002 6.759 1.00 90.38 120 LEU A CA 1
ATOM 921 C C . LEU A 1 120 ? 4.984 2.601 6.214 1.00 90.38 120 LEU A C 1
ATOM 923 O O . LEU A 1 120 ? 5.451 2.197 5.150 1.00 90.38 120 LEU A O 1
ATOM 927 N N . LEU A 1 121 ? 5.583 3.542 6.948 1.00 87.56 121 LEU A N 1
ATOM 928 C CA . LEU A 1 121 ? 6.846 4.164 6.558 1.00 87.56 121 LEU A CA 1
ATOM 929 C C . LEU A 1 121 ? 7.987 3.146 6.534 1.00 87.56 121 LEU A C 1
ATOM 931 O O . LEU A 1 121 ? 8.797 3.172 5.609 1.00 87.56 121 LEU A O 1
ATOM 935 N N . GLU A 1 122 ? 8.030 2.224 7.495 1.00 89.81 122 GLU A N 1
ATOM 936 C CA . GLU A 1 122 ? 9.036 1.168 7.526 1.00 89.81 122 GLU A CA 1
ATOM 937 C C . GLU A 1 122 ? 8.925 0.258 6.296 1.00 89.81 122 GLU A C 1
ATOM 939 O O . GLU A 1 122 ? 9.928 0.050 5.618 1.00 89.81 122 GLU A O 1
ATOM 944 N N . ILE A 1 123 ? 7.721 -0.198 5.927 1.00 90.38 123 ILE A N 1
ATOM 945 C CA . ILE A 1 123 ? 7.492 -0.999 4.710 1.00 90.38 123 ILE A CA 1
ATOM 946 C C . ILE A 1 123 ? 7.898 -0.217 3.457 1.00 90.38 123 ILE A C 1
ATOM 948 O O . ILE A 1 123 ? 8.630 -0.735 2.613 1.00 90.38 123 ILE A O 1
ATOM 952 N N . ILE A 1 124 ? 7.459 1.038 3.330 1.00 87.38 124 ILE A N 1
ATOM 953 C CA . ILE A 1 124 ? 7.759 1.864 2.153 1.00 87.38 124 ILE A CA 1
ATOM 954 C C . ILE A 1 124 ? 9.267 2.114 2.023 1.00 87.38 124 ILE A C 1
ATOM 956 O O . ILE A 1 124 ? 9.778 2.098 0.901 1.00 87.38 124 ILE A O 1
ATOM 960 N N . SER A 1 125 ? 9.985 2.279 3.140 1.00 85.56 125 SER A N 1
ATOM 961 C CA . SER A 1 125 ? 11.439 2.503 3.169 1.00 85.56 125 SER A CA 1
ATOM 962 C C . SER A 1 125 ? 12.264 1.332 2.627 1.00 85.56 125 SER A C 1
ATOM 964 O O . SER A 1 125 ? 13.433 1.505 2.289 1.00 85.56 125 SER A O 1
ATOM 966 N N . LYS A 1 126 ? 11.674 0.136 2.505 1.00 87.00 126 LYS A N 1
ATOM 967 C CA . LYS A 1 126 ? 12.366 -1.044 1.967 1.00 87.00 126 LYS A CA 1
ATOM 968 C C . LYS A 1 126 ? 12.469 -1.045 0.446 1.00 87.00 126 LYS A C 1
ATOM 970 O O . LYS A 1 126 ? 13.258 -1.808 -0.107 1.00 87.00 126 LYS A O 1
ATOM 975 N N . HIS A 1 127 ? 11.701 -0.191 -0.231 1.00 84.06 127 HIS A N 1
ATOM 976 C CA . HIS A 1 127 ? 11.704 0.040 -1.680 1.00 84.06 127 HIS A CA 1
ATOM 977 C C . HIS A 1 127 ? 11.380 -1.146 -2.593 1.00 84.06 127 HIS A C 1
ATOM 979 O O . HIS A 1 127 ? 10.972 -0.921 -3.728 1.00 84.06 127 HIS A O 1
ATOM 985 N N . THR A 1 128 ? 11.518 -2.390 -2.146 1.00 88.62 128 THR A N 1
ATOM 986 C CA . THR A 1 128 ? 11.401 -3.599 -2.968 1.00 88.62 128 THR A CA 1
ATOM 987 C C . THR A 1 128 ? 10.733 -4.726 -2.191 1.00 88.62 128 THR A C 1
ATOM 989 O O . THR A 1 128 ? 10.599 -4.636 -0.977 1.00 88.62 128 THR A O 1
ATOM 992 N N . ASN A 1 129 ? 10.310 -5.787 -2.888 1.00 90.75 129 ASN A N 1
ATOM 993 C CA . ASN A 1 129 ? 9.723 -6.995 -2.292 1.00 90.75 129 ASN A CA 1
ATOM 994 C C . ASN A 1 129 ? 8.520 -6.735 -1.370 1.00 90.75 129 ASN A C 1
ATOM 996 O O . ASN A 1 129 ? 8.251 -7.503 -0.446 1.00 90.75 129 ASN A O 1
ATOM 1000 N N . ILE A 1 130 ? 7.772 -5.668 -1.643 1.00 91.56 130 ILE A N 1
ATOM 1001 C CA . ILE A 1 130 ? 6.531 -5.366 -0.941 1.00 91.56 130 ILE A CA 1
ATOM 1002 C C . ILE A 1 130 ? 5.437 -6.259 -1.527 1.00 91.56 130 ILE A C 1
ATOM 1004 O O . ILE A 1 130 ? 5.321 -6.418 -2.745 1.00 91.56 130 ILE A O 1
ATOM 1008 N N . THR A 1 131 ? 4.634 -6.851 -0.653 1.00 94.62 131 THR A N 1
ATOM 1009 C CA . THR A 1 131 ? 3.448 -7.616 -1.037 1.00 94.62 131 THR A CA 1
ATOM 1010 C C . THR A 1 131 ? 2.208 -6.855 -0.598 1.00 94.62 131 THR A C 1
ATOM 1012 O O . THR A 1 131 ? 2.069 -6.518 0.576 1.00 94.62 131 THR A O 1
ATOM 1015 N N . LEU A 1 132 ? 1.319 -6.572 -1.549 1.00 94.12 132 LEU A N 1
ATOM 1016 C CA . LEU A 1 132 ? 0.004 -5.987 -1.314 1.00 94.12 132 LEU A CA 1
ATOM 1017 C C . LEU A 1 132 ? -1.044 -7.090 -1.426 1.00 94.12 132 LEU A C 1
ATOM 1019 O O . LEU A 1 132 ? -1.199 -7.686 -2.492 1.00 94.12 132 LEU A O 1
ATOM 1023 N N . THR A 1 133 ? -1.802 -7.319 -0.359 1.00 94.44 133 THR A N 1
ATOM 1024 C CA . THR A 1 133 ? -2.966 -8.203 -0.406 1.00 94.44 133 THR A CA 1
ATOM 1025 C C . THR A 1 133 ? -4.239 -7.383 -0.334 1.00 94.44 133 THR A C 1
ATOM 1027 O O . THR A 1 133 ? -4.424 -6.540 0.542 1.00 94.44 133 THR A O 1
ATOM 1030 N N . THR A 1 134 ? -5.132 -7.651 -1.274 1.00 92.19 134 THR A N 1
ATOM 1031 C CA . THR A 1 134 ? -6.462 -7.054 -1.373 1.00 92.19 134 THR A CA 1
ATOM 1032 C C . THR A 1 134 ? -7.505 -8.166 -1.339 1.00 92.19 134 THR A C 1
ATOM 1034 O O . THR A 1 134 ? -7.182 -9.340 -1.534 1.00 92.19 134 THR A O 1
ATOM 1037 N N . ARG A 1 135 ? -8.788 -7.818 -1.183 1.00 88.12 135 ARG A N 1
ATOM 1038 C CA . ARG A 1 135 ? -9.882 -8.797 -1.322 1.00 88.12 135 ARG A CA 1
ATOM 1039 C C . ARG A 1 135 ? -9.889 -9.487 -2.697 1.00 88.12 135 ARG A C 1
ATOM 1041 O O . ARG A 1 135 ? -10.383 -10.603 -2.809 1.00 88.12 135 ARG A O 1
ATOM 1048 N N . THR A 1 136 ? -9.366 -8.834 -3.735 1.00 86.56 136 THR A N 1
ATOM 1049 C CA . THR A 1 136 ? -9.345 -9.365 -5.105 1.00 86.56 136 THR A CA 1
ATOM 1050 C C . THR A 1 136 ? -8.148 -10.262 -5.404 1.00 86.56 136 THR A C 1
ATOM 1052 O O . THR A 1 136 ? -8.209 -11.039 -6.352 1.00 86.56 136 THR A O 1
ATOM 1055 N N . GLY A 1 137 ? -7.067 -10.173 -4.628 1.00 89.94 137 GLY A N 1
ATOM 1056 C CA . GLY A 1 137 ? -5.858 -10.949 -4.884 1.00 89.94 137 GLY A CA 1
ATOM 1057 C C . GLY A 1 137 ? -4.616 -10.430 -4.165 1.00 89.94 137 GLY A C 1
ATOM 1058 O O . GLY A 1 137 ? -4.638 -9.391 -3.499 1.00 89.94 137 GLY A O 1
ATOM 1059 N N . VAL A 1 138 ? -3.528 -11.183 -4.326 1.00 93.75 138 VAL A N 1
ATOM 1060 C CA . VAL A 1 138 ? -2.197 -10.889 -3.783 1.00 93.75 138 VAL A CA 1
ATOM 1061 C C . VAL A 1 138 ? -1.295 -10.416 -4.921 1.00 93.75 138 VAL A C 1
ATOM 1063 O O . VAL A 1 138 ? -1.169 -11.093 -5.941 1.00 93.75 138 VAL A O 1
ATOM 1066 N N . HIS A 1 139 ? -0.637 -9.278 -4.728 1.00 92.81 139 HIS A N 1
ATOM 1067 C CA . HIS A 1 139 ? 0.318 -8.690 -5.660 1.00 92.81 139 HIS A CA 1
ATOM 1068 C C . HIS A 1 139 ? 1.686 -8.602 -4.977 1.00 92.81 139 HIS A C 1
ATOM 1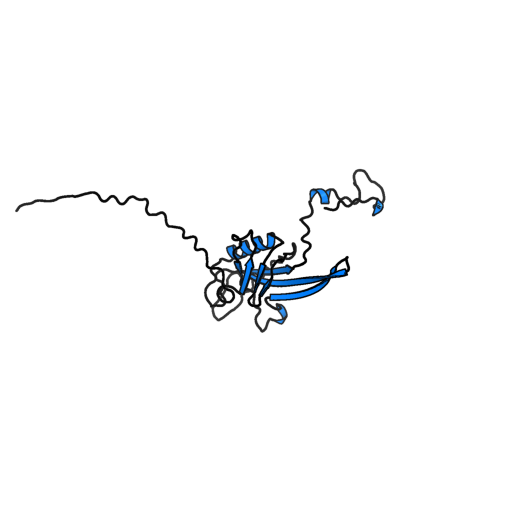070 O O . HIS A 1 139 ? 1.900 -7.761 -4.104 1.00 92.81 139 HIS A O 1
ATOM 1076 N N . GLY A 1 140 ? 2.594 -9.508 -5.341 1.00 91.19 140 GLY A N 1
ATOM 1077 C CA . GLY A 1 140 ? 3.954 -9.577 -4.801 1.00 91.19 140 GLY A CA 1
ATOM 1078 C C . GLY A 1 140 ? 4.993 -8.893 -5.691 1.00 91.19 140 GLY A C 1
ATOM 1079 O O . GLY A 1 140 ? 4.712 -8.527 -6.832 1.00 91.19 140 GLY A O 1
ATOM 1080 N N . GLY A 1 141 ? 6.213 -8.746 -5.169 1.00 88.06 141 GLY A N 1
ATOM 1081 C CA . GLY A 1 141 ? 7.340 -8.172 -5.918 1.00 88.06 141 GLY A CA 1
ATOM 1082 C C . GLY A 1 141 ? 7.180 -6.682 -6.224 1.00 88.06 141 GLY A C 1
ATOM 1083 O O . GLY A 1 141 ? 7.823 -6.163 -7.138 1.00 88.06 141 GLY A O 1
ATOM 1084 N N . LEU A 1 142 ? 6.317 -5.992 -5.478 1.00 89.19 142 LEU A N 1
ATOM 1085 C CA . LEU A 1 142 ? 6.084 -4.574 -5.663 1.00 89.19 142 LEU A CA 1
ATOM 1086 C C . LEU A 1 142 ? 7.239 -3.760 -5.091 1.00 89.19 142 LEU A C 1
ATOM 1088 O O . LEU A 1 142 ? 7.916 -4.145 -4.134 1.00 89.19 142 LEU A O 1
ATOM 1092 N N . LYS A 1 143 ? 7.429 -2.595 -5.686 1.00 87.81 143 LYS A N 1
ATOM 1093 C CA . LYS A 1 143 ? 8.432 -1.616 -5.314 1.00 87.81 143 LYS A CA 1
ATOM 1094 C C . LYS A 1 143 ? 7.755 -0.291 -4.999 1.00 87.81 143 LYS A C 1
ATOM 1096 O O . LYS A 1 143 ? 6.801 0.087 -5.680 1.00 87.81 143 LYS A O 1
ATOM 1101 N N . SER A 1 144 ? 8.248 0.419 -3.989 1.00 83.38 144 SER A N 1
ATOM 1102 C CA . SER A 1 144 ? 7.840 1.803 -3.731 1.00 83.38 144 SER A CA 1
ATOM 1103 C C . SER A 1 144 ? 8.737 2.750 -4.534 1.00 83.38 144 SER A C 1
ATOM 1105 O O . SER A 1 144 ? 9.928 2.481 -4.724 1.00 83.38 144 SER A O 1
ATOM 1107 N N . LEU A 1 145 ? 8.191 3.855 -5.043 1.00 69.62 145 LEU A N 1
ATOM 1108 C CA . LEU A 1 145 ? 9.026 4.922 -5.603 1.00 69.62 145 LEU A CA 1
ATOM 1109 C C . LEU A 1 145 ? 9.418 5.890 -4.479 1.00 69.62 145 LEU A C 1
ATOM 1111 O O . LEU A 1 145 ? 8.628 6.184 -3.584 1.00 69.62 145 LEU A O 1
ATOM 1115 N N . SER A 1 146 ? 10.649 6.400 -4.529 1.00 53.91 146 SER A N 1
ATOM 1116 C CA . SER A 1 146 ? 11.206 7.289 -3.499 1.00 53.91 146 SER A CA 1
ATOM 1117 C C . SER A 1 146 ? 10.425 8.602 -3.317 1.00 53.91 146 SER A C 1
ATOM 1119 O O . SER A 1 146 ? 10.486 9.188 -2.242 1.00 53.91 146 SER A O 1
ATOM 1121 N N . GLU A 1 147 ? 9.702 9.072 -4.337 1.00 53.34 147 GLU A N 1
ATOM 1122 C CA . GLU A 1 147 ? 8.927 10.329 -4.310 1.00 53.34 147 GLU A CA 1
ATOM 1123 C C . GLU A 1 147 ? 7.451 10.132 -3.929 1.00 53.34 147 GLU A C 1
ATOM 1125 O O . GLU A 1 147 ? 6.667 11.076 -3.889 1.00 53.34 147 GLU A O 1
ATOM 1130 N N . THR A 1 148 ? 7.032 8.895 -3.675 1.00 51.41 148 THR A N 1
ATOM 1131 C CA . THR A 1 148 ? 5.610 8.550 -3.655 1.00 51.41 148 THR A CA 1
ATOM 1132 C C . THR A 1 148 ? 4.887 8.861 -2.352 1.00 51.41 148 THR A C 1
ATOM 1134 O O . THR A 1 148 ? 3.656 8.905 -2.354 1.00 51.41 148 THR A O 1
ATOM 1137 N N . VAL A 1 149 ? 5.594 9.107 -1.248 1.00 50.78 149 VAL A N 1
ATOM 1138 C CA . VAL A 1 149 ? 4.938 9.483 0.012 1.00 50.78 149 VAL A CA 1
ATOM 1139 C C . VAL A 1 149 ? 4.572 10.962 -0.039 1.00 50.78 149 VAL A C 1
ATOM 1141 O O . VAL A 1 149 ? 5.189 11.811 0.596 1.00 50.78 149 VAL A O 1
ATOM 1144 N N . ASN A 1 150 ? 3.536 11.279 -0.809 1.00 47.31 150 ASN A N 1
ATOM 1145 C CA . ASN A 1 150 ? 2.829 12.537 -0.652 1.00 47.31 150 ASN A CA 1
ATOM 1146 C C . ASN A 1 150 ? 1.913 12.383 0.559 1.00 47.31 150 ASN A C 1
ATOM 1148 O O . ASN A 1 150 ? 0.759 11.959 0.440 1.00 47.31 150 ASN A O 1
ATOM 1152 N N . THR A 1 151 ? 2.445 12.702 1.737 1.00 45.72 151 THR A N 1
ATOM 1153 C CA . THR A 1 151 ? 1.618 12.919 2.919 1.00 45.72 151 THR A CA 1
ATOM 1154 C C . THR A 1 151 ? 0.746 14.138 2.649 1.00 45.72 151 THR A C 1
ATOM 1156 O O . THR A 1 151 ? 1.192 15.281 2.750 1.00 45.72 151 THR A O 1
ATOM 1159 N N . ILE A 1 152 ? -0.513 13.909 2.286 1.00 44.19 152 ILE A N 1
ATOM 1160 C CA . ILE A 1 152 ? -1.512 14.968 2.308 1.00 44.19 152 ILE A CA 1
ATOM 1161 C C . ILE A 1 152 ? -2.035 14.992 3.742 1.00 44.19 152 ILE A C 1
ATOM 1163 O O . ILE A 1 152 ? -2.960 14.261 4.091 1.00 44.19 152 ILE A O 1
ATOM 1167 N N . VAL A 1 153 ? -1.430 15.833 4.586 1.00 38.50 153 VAL A N 1
ATOM 1168 C CA . VAL A 1 153 ? -2.007 16.180 5.892 1.00 38.50 153 VAL A CA 1
ATOM 1169 C C . VAL A 1 153 ? -3.219 17.073 5.630 1.00 38.50 153 VAL A C 1
ATOM 1171 O O . VAL A 1 153 ? -3.155 18.299 5.687 1.00 38.50 153 VAL A O 1
ATOM 1174 N N . GLY A 1 154 ? -4.326 16.454 5.236 1.00 38.66 154 GLY A N 1
ATOM 1175 C CA . GLY A 1 154 ? -5.624 17.098 5.186 1.00 38.66 154 GLY A CA 1
ATOM 1176 C C . GLY A 1 154 ? -6.325 16.864 6.512 1.00 38.66 154 GLY A C 1
ATOM 1177 O O . GLY A 1 154 ? -6.785 15.756 6.754 1.00 38.66 154 GLY A O 1
ATOM 1178 N N . TYR A 1 155 ? -6.453 17.895 7.348 1.00 37.16 155 TYR A N 1
ATOM 1179 C CA . TYR A 1 155 ? -7.413 17.862 8.451 1.00 37.16 155 TYR A CA 1
ATOM 1180 C C . TYR A 1 155 ? -8.815 17.864 7.846 1.00 37.16 155 TYR A C 1
ATOM 1182 O O . TYR A 1 155 ? -9.352 18.914 7.490 1.00 37.16 155 TYR A O 1
ATOM 1190 N N . GLN A 1 156 ? -9.391 16.683 7.657 1.00 40.69 156 GLN A N 1
ATOM 1191 C CA . GLN A 1 156 ? -10.757 16.544 7.178 1.00 40.69 156 GLN A CA 1
ATOM 1192 C C . GLN A 1 156 ? -11.562 15.795 8.230 1.00 40.69 156 GLN A C 1
ATOM 1194 O O . GLN A 1 156 ? -11.334 14.623 8.506 1.00 40.69 156 GLN A O 1
ATOM 1199 N N . VAL A 1 157 ? -12.496 16.517 8.847 1.00 38.41 157 VAL A N 1
ATOM 1200 C CA . VAL A 1 157 ? -13.516 15.937 9.716 1.00 38.41 157 VAL A CA 1
ATOM 1201 C C . VAL A 1 157 ? -14.459 15.170 8.799 1.00 38.41 157 VAL A C 1
ATOM 1203 O O . VAL A 1 157 ? -15.215 15.776 8.041 1.00 38.41 157 VAL A O 1
ATOM 1206 N N . PHE A 1 158 ? -14.378 13.842 8.812 1.00 42.72 158 PHE A N 1
ATOM 1207 C CA . PHE A 1 158 ? -15.315 12.990 8.091 1.00 42.72 158 PHE A CA 1
ATOM 1208 C C . PHE A 1 158 ? -16.525 12.739 8.996 1.00 42.72 158 PHE A C 1
ATOM 1210 O O . PHE A 1 158 ? -16.394 11.995 9.963 1.00 42.72 158 PHE A O 1
ATOM 1217 N N . PRO A 1 159 ? -17.715 13.306 8.716 1.00 39.66 159 PRO A N 1
ATOM 1218 C CA . PRO A 1 159 ? -18.932 12.852 9.370 1.00 39.66 159 PRO A CA 1
ATOM 1219 C C . PRO A 1 159 ? -19.288 11.493 8.758 1.00 39.66 159 PRO A C 1
ATOM 1221 O O . PRO A 1 159 ? -19.934 11.423 7.702 1.00 39.66 159 PRO A O 1
ATOM 1224 N N . MET A 1 160 ? -18.771 10.417 9.349 1.00 40.38 160 MET A N 1
ATOM 1225 C CA . MET A 1 160 ? -19.193 9.047 9.076 1.00 40.38 160 MET A CA 1
ATOM 1226 C C . MET A 1 160 ? -20.090 8.596 10.220 1.00 40.38 160 MET A C 1
ATOM 1228 O O . MET A 1 160 ? -19.608 8.387 11.325 1.00 40.38 160 MET A O 1
ATOM 1232 N N . MET A 1 161 ? -21.381 8.458 9.901 1.00 36.88 161 MET A N 1
ATOM 1233 C CA . MET A 1 161 ? -22.475 8.144 10.824 1.00 36.88 161 MET A CA 1
ATOM 1234 C C . MET A 1 161 ? -22.671 9.208 11.915 1.00 36.88 161 MET A C 1
ATOM 1236 O O . MET A 1 161 ? -21.736 9.890 12.324 1.00 36.88 161 MET A O 1
ATOM 1240 N N . ASP A 1 162 ? -23.920 9.431 12.317 1.00 40.78 162 ASP A N 1
ATOM 1241 C CA . ASP A 1 162 ? -24.230 10.293 13.457 1.00 40.78 162 ASP A CA 1
ATOM 1242 C C . ASP A 1 162 ? -23.320 9.883 14.643 1.00 40.78 162 ASP A C 1
ATOM 1244 O O . ASP A 1 162 ? -23.336 8.724 15.048 1.00 40.78 162 ASP A O 1
ATOM 1248 N N . ASP A 1 163 ? -22.492 10.814 15.135 1.00 39.72 163 ASP A N 1
ATOM 1249 C CA . ASP A 1 163 ? -21.602 10.707 16.312 1.00 39.72 163 ASP A CA 1
ATOM 1250 C C . ASP A 1 163 ? -20.184 10.090 16.214 1.00 39.72 163 ASP A C 1
ATOM 1252 O O . ASP A 1 163 ? -19.625 9.719 17.248 1.00 39.72 163 ASP A O 1
ATOM 1256 N N . MET A 1 164 ? -19.493 10.089 15.064 1.00 47.97 164 MET A N 1
ATOM 1257 C CA . MET A 1 164 ? -18.035 9.822 15.063 1.00 47.97 164 MET A CA 1
ATOM 1258 C C . MET A 1 164 ? -17.176 10.979 14.552 1.00 47.97 164 MET A C 1
ATOM 1260 O O . MET A 1 164 ? -16.910 11.144 13.364 1.00 47.97 164 MET A O 1
ATOM 1264 N N . ILE A 1 165 ? -16.717 11.790 15.508 1.00 49.28 165 ILE A N 1
ATOM 1265 C CA . ILE A 1 165 ? -15.774 12.890 15.306 1.00 49.28 165 ILE A CA 1
ATOM 1266 C C . ILE A 1 165 ? -14.371 12.356 15.601 1.00 49.28 165 ILE A C 1
ATOM 1268 O O . ILE A 1 165 ? -13.912 12.368 16.742 1.00 49.28 165 ILE A O 1
ATOM 1272 N N . TYR A 1 166 ? -13.677 11.882 14.572 1.00 52.97 166 TYR A N 1
ATOM 1273 C CA . TYR A 1 166 ? -12.234 11.692 14.664 1.00 52.97 166 TYR A CA 1
ATOM 1274 C C . TYR A 1 166 ? -11.562 13.061 14.793 1.00 52.97 166 TYR A C 1
ATOM 1276 O O . TYR A 1 166 ? -11.788 13.941 13.961 1.00 52.97 166 TYR A O 1
ATOM 1284 N N . SER A 1 167 ? -10.761 13.261 15.841 1.00 53.91 167 SER A N 1
ATOM 1285 C CA . SER A 1 167 ? -10.120 14.555 16.103 1.00 53.91 167 SER A CA 1
ATOM 1286 C C . SER A 1 167 ? -9.011 14.875 15.102 1.00 53.91 167 SER A C 1
ATOM 1288 O O . SER A 1 167 ? -8.814 16.041 14.771 1.00 53.91 167 SER A O 1
ATOM 1290 N N . GLU A 1 168 ? -8.3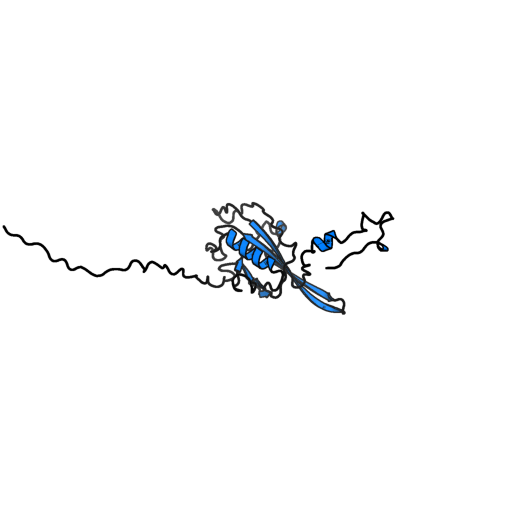07 13.853 14.604 1.00 66.56 168 GLU A N 1
ATOM 1291 C CA . GLU A 1 168 ? -7.191 13.991 13.666 1.00 66.56 168 GLU A CA 1
ATOM 1292 C C . GLU A 1 168 ? -7.159 12.788 12.716 1.00 66.56 168 GLU A C 1
ATOM 1294 O O . GLU A 1 168 ? -6.927 11.659 13.141 1.00 66.56 168 GLU A O 1
ATOM 1299 N N . ILE A 1 169 ? -7.415 13.033 11.431 1.00 72.50 169 ILE A N 1
ATOM 1300 C CA . ILE A 1 169 ? -7.292 12.038 10.366 1.00 72.50 169 ILE A CA 1
ATOM 1301 C C . ILE A 1 169 ? -6.163 12.474 9.442 1.00 72.50 169 ILE A C 1
ATOM 1303 O O . ILE A 1 169 ? -6.145 13.603 8.956 1.00 72.50 169 ILE A O 1
ATOM 1307 N N . GLU A 1 170 ? -5.248 11.558 9.169 1.00 78.12 170 GLU A N 1
ATOM 1308 C CA . GLU A 1 170 ? -4.215 11.684 8.155 1.00 78.12 170 GLU A CA 1
ATOM 1309 C C . GLU A 1 170 ? -4.517 10.723 7.005 1.00 78.12 170 GLU A C 1
ATOM 1311 O O . GLU A 1 170 ? -5.008 9.610 7.195 1.00 78.12 170 GLU A O 1
ATOM 1316 N N . THR A 1 171 ? -4.232 11.162 5.782 1.00 79.25 171 THR A N 1
ATOM 1317 C CA . THR A 1 171 ? -4.404 10.343 4.587 1.00 79.25 171 THR A CA 1
ATOM 1318 C C . THR A 1 171 ? -3.088 10.260 3.825 1.00 79.25 171 THR A C 1
ATOM 1320 O O . THR A 1 171 ? -2.545 11.275 3.386 1.00 79.25 171 THR A O 1
ATOM 1323 N N . ILE A 1 172 ? -2.579 9.043 3.637 1.00 80.31 172 ILE A N 1
ATOM 1324 C CA . ILE A 1 172 ? -1.313 8.795 2.943 1.00 80.31 172 ILE A CA 1
ATOM 1325 C C . ILE A 1 172 ? -1.595 8.096 1.620 1.00 80.31 172 ILE A C 1
ATOM 1327 O O . ILE A 1 172 ? -2.123 6.985 1.579 1.00 80.31 172 ILE A O 1
ATOM 1331 N N . LYS A 1 173 ? -1.228 8.755 0.518 1.00 82.19 173 LYS A N 1
ATOM 1332 C CA . LYS A 1 173 ? -1.278 8.156 -0.817 1.00 82.19 173 LYS A CA 1
ATOM 1333 C C . LYS A 1 173 ? 0.000 7.368 -1.052 1.00 82.19 173 LYS A C 1
ATOM 1335 O O . LYS A 1 173 ? 1.094 7.896 -0.885 1.00 82.19 173 LYS A O 1
ATOM 1340 N N . VAL A 1 174 ? -0.152 6.115 -1.455 1.00 84.88 174 VAL A N 1
ATOM 1341 C CA . VAL A 1 174 ? 0.948 5.201 -1.749 1.00 84.88 174 VAL A CA 1
ATOM 1342 C C . VAL A 1 174 ? 0.776 4.677 -3.167 1.00 84.88 174 VAL A C 1
ATOM 1344 O O . VAL A 1 174 ? -0.316 4.320 -3.598 1.00 84.88 174 VAL A O 1
ATOM 1347 N N . HIS A 1 175 ? 1.880 4.632 -3.894 1.00 87.81 175 HIS A N 1
ATOM 1348 C CA . HIS A 1 175 ? 2.008 4.085 -5.236 1.00 87.81 175 HIS A CA 1
ATOM 1349 C C . HIS A 1 175 ? 3.074 2.988 -5.213 1.00 87.81 175 HIS A C 1
ATOM 1351 O O . HIS A 1 175 ? 4.240 3.209 -4.889 1.00 87.81 175 HIS A O 1
ATOM 1357 N N . LEU A 1 176 ? 2.641 1.778 -5.528 1.00 89.31 176 LEU A N 1
ATOM 1358 C CA . LEU A 1 176 ? 3.480 0.601 -5.641 1.00 89.31 176 LEU A CA 1
ATOM 1359 C C . LEU A 1 176 ? 3.517 0.159 -7.100 1.00 89.31 176 LEU A C 1
ATOM 1361 O O . LEU A 1 176 ? 2.514 0.244 -7.806 1.00 89.31 176 LEU A O 1
ATOM 1365 N N . THR A 1 177 ? 4.660 -0.326 -7.568 1.00 89.81 177 THR A N 1
ATOM 1366 C CA . THR A 1 177 ? 4.787 -0.815 -8.942 1.00 89.81 177 THR A CA 1
ATOM 1367 C C . THR A 1 177 ? 5.758 -1.981 -9.053 1.00 89.81 177 THR A C 1
ATOM 1369 O O . THR A 1 177 ? 6.714 -2.065 -8.290 1.00 89.81 177 THR A O 1
ATOM 1372 N N . THR A 1 178 ? 5.548 -2.893 -10.004 1.00 85.81 178 THR A N 1
ATOM 1373 C CA . THR A 1 178 ? 6.546 -3.935 -10.322 1.00 85.81 178 THR A CA 1
ATOM 1374 C C . THR A 1 178 ? 7.770 -3.354 -11.040 1.00 85.81 178 THR A C 1
ATOM 1376 O O . THR A 1 178 ? 8.861 -3.932 -10.995 1.00 85.81 178 THR A O 1
ATOM 1379 N N . ARG A 1 179 ? 7.630 -2.163 -11.638 1.00 75.94 179 ARG A N 1
ATOM 1380 C CA . ARG A 1 179 ? 8.697 -1.434 -12.322 1.00 75.94 179 ARG A CA 1
ATOM 1381 C C . ARG A 1 179 ? 8.921 -0.083 -11.655 1.00 75.94 179 ARG A C 1
ATOM 1383 O O . ARG A 1 179 ? 8.362 0.931 -12.050 1.00 75.94 179 ARG A O 1
ATOM 1390 N N . SER A 1 180 ? 9.820 -0.055 -10.680 1.00 60.88 180 SER A N 1
ATOM 1391 C CA . SER A 1 180 ? 10.482 1.182 -10.277 1.00 60.88 180 SER A CA 1
ATOM 1392 C C . SER A 1 180 ? 11.987 1.045 -10.469 1.00 60.88 180 SER A C 1
ATOM 1394 O O . SER A 1 180 ? 12.598 0.030 -10.114 1.00 60.88 180 SER A O 1
ATOM 1396 N N . SER A 1 181 ? 12.587 2.080 -11.047 1.00 54.78 181 SER A N 1
ATOM 1397 C CA . SER A 1 181 ? 13.970 2.430 -10.765 1.00 54.78 181 SER A CA 1
ATOM 1398 C C . SER A 1 181 ? 13.944 3.256 -9.482 1.00 54.78 181 SER A C 1
ATOM 1400 O O . SER A 1 181 ? 13.782 4.475 -9.524 1.00 54.78 181 SER A O 1
ATOM 1402 N N . SER A 1 182 ? 14.039 2.604 -8.322 1.00 50.81 182 SER A N 1
ATOM 1403 C CA . SER A 1 182 ? 14.474 3.311 -7.122 1.00 50.81 182 SER A CA 1
ATOM 1404 C C . SER A 1 182 ? 15.942 3.653 -7.350 1.00 50.81 182 SER A C 1
ATOM 1406 O O . SER A 1 182 ? 16.818 2.802 -7.185 1.00 50.81 182 SER A O 1
ATOM 1408 N N . PHE A 1 183 ? 16.220 4.863 -7.825 1.00 52.47 183 PHE A N 1
ATOM 1409 C CA . PHE A 1 183 ? 17.587 5.354 -7.793 1.00 52.47 183 PHE A CA 1
ATOM 1410 C C . PHE A 1 183 ? 17.986 5.421 -6.323 1.00 52.47 183 PHE A C 1
ATOM 1412 O O . PHE A 1 183 ? 17.246 5.973 -5.505 1.00 52.47 183 PHE A O 1
ATOM 1419 N N . ALA A 1 184 ? 19.118 4.810 -5.974 1.00 52.94 184 ALA A N 1
ATOM 1420 C CA . ALA A 1 184 ? 19.701 5.055 -4.666 1.00 52.94 184 ALA A CA 1
ATOM 1421 C C . ALA A 1 184 ? 19.865 6.577 -4.497 1.00 52.94 184 ALA A C 1
ATOM 1423 O O . ALA A 1 184 ? 20.130 7.259 -5.498 1.00 52.94 184 ALA A O 1
ATOM 1424 N N . PRO A 1 185 ? 19.704 7.125 -3.277 1.00 56.88 185 PRO A N 1
ATOM 1425 C CA . PRO A 1 185 ? 19.982 8.531 -3.033 1.00 56.88 185 PRO A CA 1
ATOM 1426 C C . PRO A 1 185 ? 21.338 8.884 -3.638 1.00 56.88 185 PRO A C 1
ATOM 1428 O O . PRO A 1 185 ? 22.327 8.189 -3.389 1.00 56.88 185 PRO A O 1
ATOM 1431 N N . VAL A 1 186 ? 21.373 9.924 -4.473 1.00 60.94 186 VAL A N 1
ATOM 1432 C CA . VAL A 1 186 ? 22.619 10.361 -5.104 1.00 60.94 186 VAL A CA 1
ATOM 1433 C C . VAL A 1 186 ? 23.628 10.626 -3.990 1.00 60.94 186 VAL A C 1
ATOM 1435 O O . VAL A 1 186 ? 23.323 11.372 -3.059 1.00 60.94 186 VAL A O 1
ATOM 1438 N N . ASN A 1 187 ? 24.814 10.012 -4.055 1.00 64.06 187 ASN A N 1
ATOM 1439 C CA . ASN A 1 187 ? 25.858 10.282 -3.073 1.00 64.06 187 ASN A CA 1
ATOM 1440 C C . ASN A 1 187 ? 26.194 11.785 -3.132 1.00 64.06 187 ASN A C 1
ATOM 1442 O O . ASN A 1 187 ? 26.705 12.242 -4.160 1.00 64.06 187 ASN A O 1
ATOM 1446 N N . PRO A 1 188 ? 25.928 12.561 -2.064 1.00 64.50 188 PRO A N 1
ATOM 1447 C CA . PRO A 1 188 ? 26.067 14.009 -2.110 1.00 64.50 188 PRO A CA 1
ATOM 1448 C C . PRO A 1 188 ? 27.517 14.433 -2.344 1.00 64.50 188 PRO A C 1
ATOM 1450 O O . PRO A 1 188 ? 27.736 15.451 -2.985 1.00 64.50 188 PRO A O 1
ATOM 1453 N N . ALA A 1 189 ? 28.507 13.646 -1.909 1.00 69.38 189 ALA A N 1
ATOM 1454 C CA . ALA A 1 189 ? 29.911 13.936 -2.188 1.00 69.38 189 ALA A CA 1
ATOM 1455 C C . ALA A 1 189 ? 30.222 13.812 -3.689 1.00 69.38 189 ALA A C 1
ATOM 1457 O O . ALA A 1 189 ? 30.814 14.713 -4.272 1.00 69.38 189 ALA A O 1
ATOM 1458 N N . VAL A 1 190 ? 29.738 12.750 -4.343 1.00 66.75 190 VAL A N 1
ATOM 1459 C CA . VAL A 1 190 ? 29.928 12.532 -5.792 1.00 66.75 190 VAL A CA 1
ATOM 1460 C C . VAL A 1 190 ? 29.151 13.559 -6.620 1.00 66.75 190 VAL A C 1
ATOM 1462 O O . VAL A 1 190 ? 29.641 14.033 -7.645 1.00 66.75 190 VAL A O 1
ATOM 1465 N N . TYR A 1 191 ? 27.955 13.939 -6.165 1.00 68.19 191 TYR A N 1
ATOM 1466 C CA . TYR A 1 191 ? 27.154 14.987 -6.794 1.00 68.19 191 TYR A CA 1
ATOM 1467 C C . TYR A 1 191 ? 27.816 16.362 -6.684 1.00 68.19 191 TYR A C 1
ATOM 1469 O O . TYR A 1 191 ? 27.900 17.077 -7.674 1.00 68.19 191 TYR A O 1
ATOM 1477 N N . LEU A 1 192 ? 28.332 16.718 -5.505 1.00 66.12 192 LEU A N 1
ATOM 1478 C CA . LEU A 1 192 ? 29.034 17.986 -5.289 1.00 66.12 192 LEU A CA 1
ATOM 1479 C C . LEU A 1 192 ? 30.368 18.052 -6.047 1.00 66.12 192 LEU A C 1
ATOM 1481 O O . LEU A 1 192 ? 30.791 19.133 -6.442 1.00 66.12 192 LEU A O 1
ATOM 1485 N N . GLU A 1 193 ? 31.009 16.907 -6.290 1.00 64.62 193 GLU A N 1
ATOM 1486 C CA . GLU A 1 193 ? 32.185 16.798 -7.162 1.00 64.62 193 GLU A CA 1
ATOM 1487 C C . GLU A 1 193 ? 31.845 16.793 -8.666 1.00 64.62 193 GLU A C 1
ATOM 1489 O O . GLU A 1 193 ? 32.749 16.932 -9.497 1.00 64.62 193 GLU A O 1
ATOM 1494 N N . SER A 1 194 ? 30.570 16.627 -9.038 1.00 65.31 194 SER A N 1
ATOM 1495 C CA . SER A 1 194 ? 30.108 16.696 -10.428 1.00 65.31 194 SER A CA 1
ATOM 1496 C C . SER A 1 194 ? 29.933 18.161 -10.823 1.00 65.31 194 SER A C 1
ATOM 1498 O O . SER A 1 194 ? 28.882 18.769 -10.626 1.00 65.31 194 SER A O 1
ATOM 1500 N N . LEU A 1 195 ? 31.004 18.746 -11.352 1.00 65.19 195 LEU A N 1
ATOM 1501 C CA . LEU A 1 195 ? 31.056 20.145 -11.756 1.00 65.19 195 LEU A CA 1
ATOM 1502 C C . LEU A 1 195 ? 30.949 20.264 -13.278 1.00 65.19 195 LEU A C 1
ATOM 1504 O O . LEU A 1 195 ? 31.560 19.499 -14.023 1.00 65.19 195 LEU A O 1
ATOM 1508 N N . TRP A 1 196 ? 30.232 21.293 -13.738 1.00 62.69 196 TRP A N 1
ATOM 1509 C CA . TRP A 1 196 ? 30.271 21.731 -15.139 1.00 62.69 196 TRP A CA 1
ATOM 1510 C C . TRP A 1 196 ? 31.711 21.985 -15.607 1.00 62.69 196 TRP A C 1
ATOM 1512 O O . TRP A 1 196 ? 32.039 21.726 -16.748 1.00 62.69 196 TRP A O 1
ATOM 1522 N N . VAL A 1 197 ? 32.561 22.500 -14.721 1.00 63.41 197 VAL A N 1
ATOM 1523 C CA . VAL A 1 197 ? 34.021 22.636 -14.821 1.00 63.41 197 VAL A CA 1
ATOM 1524 C C . VAL A 1 197 ? 34.505 23.050 -13.428 1.00 63.41 197 VAL A C 1
ATOM 1526 O O . VAL A 1 197 ? 33.755 23.699 -12.697 1.00 63.41 197 VAL A O 1
ATOM 1529 N N . ASP A 1 198 ? 35.734 22.712 -13.040 1.00 67.00 198 ASP A N 1
ATOM 1530 C CA . ASP A 1 198 ? 36.319 23.235 -11.800 1.00 67.00 198 ASP A CA 1
ATOM 1531 C C . ASP A 1 198 ? 36.513 24.759 -11.912 1.00 67.00 198 ASP A C 1
ATOM 1533 O O . ASP A 1 198 ? 37.330 25.252 -12.694 1.00 67.00 198 ASP A O 1
ATOM 1537 N N . GLU A 1 199 ? 35.736 25.514 -11.131 1.00 64.88 199 GLU A N 1
ATOM 1538 C CA . GLU A 1 199 ? 35.726 26.982 -11.148 1.00 64.88 199 GLU A CA 1
ATOM 1539 C C . GLU A 1 199 ? 37.045 27.598 -10.665 1.00 64.88 199 GLU A C 1
ATOM 1541 O O . GLU A 1 199 ? 37.308 28.771 -10.928 1.00 64.88 199 GLU A O 1
ATOM 1546 N N . THR A 1 200 ? 37.889 26.822 -9.980 1.00 67.94 200 THR A N 1
ATOM 1547 C CA . THR A 1 200 ? 39.197 27.290 -9.508 1.00 67.94 200 THR A CA 1
ATOM 1548 C C . THR A 1 200 ? 40.286 27.182 -10.573 1.00 67.94 200 THR A C 1
ATOM 1550 O O . THR A 1 200 ? 41.282 27.903 -10.502 1.00 67.94 200 THR A O 1
ATOM 1553 N N . THR A 1 201 ? 40.098 26.327 -11.583 1.00 65.44 201 THR A N 1
ATOM 1554 C CA . THR A 1 201 ? 41.121 26.026 -12.596 1.00 65.44 201 THR A CA 1
ATOM 1555 C C . THR A 1 201 ? 40.696 26.338 -14.032 1.00 65.44 201 THR A C 1
ATOM 1557 O O . THR A 1 201 ? 41.570 26.495 -14.887 1.00 65.44 201 THR A O 1
ATOM 1560 N N . TYR A 1 202 ? 39.398 26.496 -14.323 1.00 69.69 202 TYR A N 1
ATOM 1561 C CA . TYR A 1 202 ? 38.904 26.722 -15.684 1.00 69.69 202 TYR A CA 1
ATOM 1562 C C . TYR A 1 202 ? 38.248 28.097 -15.883 1.00 69.69 202 TYR A C 1
ATOM 1564 O O . TYR A 1 202 ? 37.228 28.420 -15.281 1.00 69.69 202 TYR A O 1
ATOM 1572 N N . THR A 1 203 ? 38.798 28.895 -16.805 1.00 69.31 203 THR A N 1
ATOM 1573 C CA . THR A 1 203 ? 38.326 30.257 -17.137 1.00 69.31 203 THR A CA 1
ATOM 1574 C C . THR A 1 203 ? 37.665 30.367 -18.522 1.00 69.31 203 THR A C 1
ATOM 1576 O O . THR A 1 203 ? 37.401 31.470 -18.999 1.00 69.31 203 THR A O 1
ATOM 1579 N N . GLY A 1 204 ? 37.403 29.235 -19.188 1.00 73.25 204 GLY A N 1
ATOM 1580 C CA . GLY A 1 204 ? 36.832 29.173 -20.539 1.00 73.25 204 GLY A CA 1
ATOM 1581 C C . GLY A 1 204 ? 35.301 29.077 -20.592 1.00 73.25 204 GLY A C 1
ATOM 1582 O O . GLY A 1 204 ? 34.614 28.989 -19.574 1.00 73.25 204 GLY A O 1
ATOM 1583 N N . MET A 1 205 ? 34.753 29.059 -21.812 1.00 70.62 205 MET A N 1
ATOM 1584 C CA . MET A 1 205 ? 33.315 28.877 -22.044 1.00 70.62 205 MET A CA 1
ATOM 1585 C C . MET A 1 205 ? 32.883 27.464 -21.626 1.00 70.62 205 MET A C 1
ATOM 1587 O O . MET A 1 205 ? 33.488 26.478 -22.041 1.00 70.62 205 MET A O 1
ATOM 1591 N N . ARG A 1 206 ? 31.838 27.356 -20.801 1.00 69.00 206 ARG A N 1
ATOM 1592 C CA . ARG A 1 206 ? 31.311 26.069 -20.320 1.00 69.00 206 ARG A CA 1
ATOM 1593 C C . ARG A 1 206 ? 30.576 25.368 -21.462 1.00 69.00 206 ARG A C 1
ATOM 1595 O O . ARG A 1 206 ? 29.666 25.947 -22.052 1.00 69.00 206 ARG A O 1
ATOM 1602 N N . THR A 1 207 ? 30.990 24.153 -21.797 1.00 76.81 207 THR A N 1
ATOM 1603 C CA . THR A 1 207 ? 30.418 23.346 -22.883 1.00 76.81 207 THR A CA 1
ATOM 1604 C C . THR A 1 207 ? 30.192 21.919 -22.394 1.00 76.81 207 THR A C 1
ATOM 1606 O O . THR A 1 207 ? 30.747 21.503 -21.381 1.00 76.81 207 THR A O 1
ATOM 1609 N N . TRP A 1 208 ? 29.382 21.143 -23.109 1.00 71.31 208 TRP A N 1
ATOM 1610 C CA . TRP A 1 208 ? 29.196 19.729 -22.771 1.00 71.31 208 TRP A CA 1
ATOM 1611 C C . TRP A 1 208 ? 30.503 18.928 -22.845 1.00 71.31 208 TRP A C 1
ATOM 1613 O O . TRP A 1 208 ? 30.698 18.025 -22.041 1.00 71.31 208 TRP A O 1
ATOM 1623 N N . ASP A 1 209 ? 31.419 19.308 -23.739 1.00 71.62 209 ASP A N 1
ATOM 1624 C CA . ASP A 1 209 ? 32.680 18.595 -23.974 1.00 71.62 209 ASP A CA 1
ATOM 1625 C C . ASP A 1 209 ? 33.736 18.820 -22.878 1.00 71.62 209 ASP A C 1
ATOM 1627 O O . ASP A 1 209 ? 34.682 18.041 -22.769 1.00 71.62 209 ASP A O 1
ATOM 1631 N N . ASN A 1 210 ? 33.603 19.881 -22.071 1.00 69.94 210 ASN A N 1
ATOM 1632 C CA . ASN A 1 210 ? 34.529 20.186 -20.972 1.00 69.94 210 ASN A CA 1
ATOM 1633 C C . ASN A 1 210 ? 33.954 19.905 -19.577 1.00 69.94 210 ASN A C 1
ATOM 1635 O O . ASN A 1 210 ? 34.663 20.086 -18.588 1.00 69.94 210 ASN A O 1
ATOM 1639 N N . SER A 1 211 ? 32.715 19.414 -19.511 1.00 71.88 211 SER A N 1
ATOM 1640 C CA . SER A 1 211 ? 32.059 18.980 -18.277 1.00 71.88 211 SER A CA 1
ATOM 1641 C C . SER A 1 211 ? 32.261 17.483 -18.060 1.00 71.88 211 SER A C 1
ATOM 1643 O O . SER A 1 211 ? 32.226 16.709 -19.015 1.00 71.88 211 SER A O 1
ATOM 1645 N N . TYR A 1 212 ? 32.415 17.045 -16.808 1.00 65.75 212 TYR A N 1
ATOM 1646 C CA . TYR A 1 212 ? 32.389 15.620 -16.479 1.00 65.75 212 TYR A CA 1
ATOM 1647 C C . TYR A 1 212 ? 31.256 15.313 -15.502 1.00 65.75 212 TYR A C 1
ATOM 1649 O O . TYR A 1 212 ? 31.149 15.887 -14.421 1.00 65.75 212 TYR A O 1
ATOM 1657 N N . TRP A 1 213 ? 30.416 14.359 -15.893 1.00 65.69 213 TRP A N 1
ATOM 1658 C CA . TRP A 1 213 ? 29.342 13.828 -15.065 1.00 65.69 213 TRP A CA 1
ATOM 1659 C C . TRP A 1 213 ? 29.777 12.460 -14.568 1.00 65.69 213 TRP A C 1
ATOM 1661 O O . TRP A 1 213 ? 30.012 11.552 -15.366 1.00 65.69 213 TRP A O 1
ATOM 1671 N N . ARG A 1 214 ? 29.928 12.307 -13.254 1.00 60.78 214 ARG A N 1
ATOM 1672 C CA . ARG A 1 214 ? 30.221 10.998 -12.673 1.00 60.78 214 ARG A CA 1
ATOM 1673 C C . ARG A 1 214 ? 28.890 10.288 -12.452 1.00 60.78 214 ARG A C 1
ATOM 1675 O O . ARG A 1 214 ? 28.087 10.732 -11.636 1.00 60.78 214 ARG A O 1
ATOM 1682 N N . SER A 1 215 ? 28.629 9.231 -13.220 1.00 51.34 215 SER A N 1
ATOM 1683 C CA . SER A 1 215 ? 27.492 8.351 -12.946 1.00 51.34 215 SER A CA 1
ATOM 1684 C C . SER A 1 215 ? 27.738 7.599 -11.637 1.00 51.34 215 SER A C 1
ATOM 1686 O O . SER A 1 215 ? 28.875 7.208 -11.369 1.00 51.34 215 SER A O 1
ATOM 1688 N N . LEU A 1 216 ? 26.673 7.434 -10.849 1.00 52.44 216 LEU A N 1
ATOM 1689 C CA . LEU A 1 216 ? 26.643 6.646 -9.612 1.00 52.44 216 LEU A CA 1
ATOM 1690 C C . LEU A 1 216 ? 27.127 5.207 -9.819 1.00 52.44 216 LEU A C 1
ATOM 1692 O O . LEU A 1 216 ? 26.813 4.635 -10.888 1.00 52.44 216 LEU A O 1
#

Sequence (216 aa):
MRSRSPRCSFLGRSTPDDFVRRTIVRSDPMPTIGIDCDITLQHPEVNNGDPVGFLLAVPKIQDLKSYGPAISIQYETLQDALGDAQDILHAYVTILIADNLQNPDGSIHAQSAVAMRTYLLEIISKHTNITLTTRTGVHGGLKSLSETVNTIVGYQVFPMMDDMIYSEIETIKVHLTTRSSSFAPVNPAVYLESLWVDETTYTGMRTWDNSYWRSL

Foldseek 3Di:
DDDDDDDDDDDDDPDPPPPPPPPPPPPPPQQDPLFQAQKWKFDCVAPVRGTDGFHFDQDDPVCCVPPPHQKDKDWDWDQDPVRDTDIKIKIKHKTKAAAQDAGSNRHTRPDHSVRVVVRVVVRLVVQWQMWMGGPVGIDTGKGWAPPQFPWPQDQDQDPDDPDDGGPGMTMTITMIMNDDPNPDPDPVVLVVVQDLAPPVPDDDDRDPVRGDRDDD

pLDDT: mean 70.88, std 20.05, range [33.12, 95.31]

Secondary structure (DSSP, 8-state):
---------------TT-------------PPBTTTBSEEEE-TTSGGGPPEEEEE----TTTHHHH--SEEEEEEEEE-TTS-EEEEEEEEEEEEEETTPBPTTSSBPSS-HHHHHHHHHHHHHT-SSEEEEETTEEEEEEEE-TT--EEE--------STT---S-EEEEEEEEES----PPPP-HHHHHT--SS-TTT--S---GGG------